Protein AF-A0A9D0IEC9-F1 (afdb_monomer_lite)

Radius of gyration: 26.83 Å; chains: 1; bounding box: 66×64×88 Å

Structure (mmCIF, N/CA/C/O backbone):
data_AF-A0A9D0IEC9-F1
#
_entry.id   AF-A0A9D0IEC9-F1
#
loop_
_atom_site.group_PDB
_atom_site.id
_atom_site.type_symbol
_atom_site.label_atom_id
_atom_site.label_alt_id
_atom_site.label_comp_id
_atom_site.label_asym_id
_atom_site.label_entity_id
_atom_site.label_seq_id
_atom_site.pdbx_PDB_ins_code
_atom_site.Cartn_x
_atom_site.Cartn_y
_atom_site.Cartn_z
_atom_site.occupancy
_atom_site.B_iso_or_equiv
_atom_site.auth_seq_id
_atom_site.auth_comp_id
_atom_site.auth_asym_id
_atom_site.auth_atom_id
_atom_site.pdbx_PDB_model_num
ATOM 1 N N . MET A 1 1 ? -30.769 21.025 61.066 1.00 41.44 1 MET A N 1
ATOM 2 C CA . MET A 1 1 ? -29.325 21.278 61.261 1.00 41.44 1 MET A CA 1
ATOM 3 C C . MET A 1 1 ? -28.598 20.906 59.980 1.00 41.44 1 MET A C 1
ATOM 5 O O . MET A 1 1 ? -28.864 19.846 59.434 1.00 41.44 1 MET A O 1
ATOM 9 N N . LYS A 1 2 ? -27.799 21.848 59.472 1.00 45.62 2 LYS A N 1
ATOM 10 C CA . LYS A 1 2 ? -26.966 21.782 58.260 1.00 45.62 2 LYS A CA 1
ATOM 11 C C . LYS A 1 2 ? -25.784 20.829 58.474 1.00 45.62 2 LYS A C 1
ATOM 13 O O . LYS A 1 2 ? -25.340 20.741 59.609 1.00 45.62 2 LYS A O 1
ATOM 18 N N . ILE A 1 3 ? -25.234 20.256 57.401 1.00 54.22 3 ILE A N 1
ATOM 19 C CA . ILE A 1 3 ? -23.799 20.322 57.044 1.00 54.22 3 ILE A CA 1
ATOM 20 C C . ILE A 1 3 ? -23.685 19.918 55.562 1.00 54.22 3 ILE A C 1
ATOM 22 O O . ILE A 1 3 ? -23.903 18.770 55.188 1.00 54.22 3 ILE A O 1
ATOM 26 N N . LEU A 1 4 ? -23.417 20.918 54.721 1.00 52.94 4 LEU A N 1
ATOM 27 C CA . LEU A 1 4 ? -23.042 20.788 53.314 1.00 52.94 4 LEU A CA 1
ATOM 28 C C . LEU A 1 4 ? -21.531 20.537 53.260 1.00 52.94 4 LEU A C 1
ATOM 30 O O . LEU A 1 4 ? -20.763 21.322 53.813 1.00 52.94 4 LEU A O 1
ATOM 34 N N . TRP A 1 5 ? -21.122 19.458 52.598 1.00 62.69 5 TRP A N 1
ATOM 35 C CA . TRP A 1 5 ? -19.725 19.182 52.274 1.00 62.69 5 TRP A CA 1
ATOM 36 C C . TRP A 1 5 ? -19.335 19.965 51.017 1.00 62.69 5 TRP A C 1
ATOM 38 O O . TRP A 1 5 ? -19.880 19.732 49.941 1.00 62.69 5 TRP A O 1
ATOM 48 N N . VAL A 1 6 ? -18.403 20.907 51.163 1.00 59.53 6 VAL A N 1
ATOM 49 C CA . VAL A 1 6 ? -17.773 21.629 50.051 1.00 59.53 6 VAL A CA 1
ATOM 50 C C . VAL A 1 6 ? -16.399 21.009 49.832 1.00 59.53 6 VAL A C 1
ATOM 52 O O . VAL A 1 6 ? -15.487 21.205 50.633 1.00 59.53 6 VAL A O 1
ATOM 55 N N . SER A 1 7 ? -16.258 20.234 48.760 1.00 64.75 7 SER A N 1
ATOM 56 C CA . SER A 1 7 ? -14.973 19.689 48.325 1.00 64.75 7 SER A CA 1
ATOM 57 C C . SER A 1 7 ? -14.208 20.755 47.545 1.00 64.75 7 SER A C 1
ATOM 59 O O . SER A 1 7 ? -14.576 21.124 46.432 1.00 64.75 7 SER A O 1
ATOM 61 N N . VAL A 1 8 ? -13.140 21.260 48.158 1.00 63.59 8 VAL A N 1
ATOM 62 C CA . VAL A 1 8 ? -12.155 22.150 47.541 1.00 63.59 8 VAL A CA 1
ATOM 63 C C . VAL A 1 8 ? -11.250 21.305 46.644 1.00 63.59 8 VAL A C 1
ATOM 65 O O . VAL A 1 8 ? -10.454 20.509 47.136 1.00 63.59 8 VAL A O 1
ATOM 68 N N . LEU A 1 9 ? -11.388 21.460 45.327 1.00 67.38 9 LEU A N 1
ATOM 69 C CA . LEU A 1 9 ? -10.502 20.847 44.340 1.00 67.38 9 LEU A CA 1
ATOM 70 C C . LEU A 1 9 ? -9.378 21.844 44.017 1.00 67.38 9 LEU A C 1
ATOM 72 O O . LEU A 1 9 ? -9.592 22.849 43.341 1.00 67.38 9 LEU A O 1
ATOM 76 N N . ALA A 1 10 ? -8.192 21.592 44.569 1.00 62.59 10 ALA A N 1
ATOM 77 C CA . ALA A 1 10 ? -6.997 22.400 44.357 1.00 62.59 10 ALA A CA 1
ATOM 78 C C . ALA A 1 10 ? -6.411 22.127 42.962 1.00 62.59 10 ALA A C 1
ATOM 80 O O . ALA A 1 10 ? -5.942 21.028 42.672 1.00 62.59 10 ALA A O 1
ATOM 81 N N . VAL A 1 11 ? -6.444 23.140 42.097 1.00 60.12 11 VAL A N 1
ATOM 82 C CA . VAL A 1 11 ? -5.837 23.119 40.762 1.00 60.12 11 VAL A CA 1
ATOM 83 C C . VAL A 1 11 ? -4.348 23.439 40.902 1.00 60.12 11 VAL A C 1
ATOM 85 O O . VAL A 1 11 ? -3.972 24.577 41.173 1.00 60.12 11 VAL A O 1
ATOM 88 N N . LEU A 1 12 ? -3.497 22.427 40.735 1.00 60.22 12 LEU A N 1
ATOM 89 C CA . LEU A 1 12 ? -2.041 22.559 40.745 1.00 60.22 12 LEU A CA 1
ATOM 90 C C . LEU A 1 12 ? -1.554 22.763 39.298 1.00 60.22 12 LEU A C 1
ATOM 92 O O . LEU A 1 12 ? -1.470 21.816 38.519 1.00 60.22 12 LEU A O 1
ATOM 96 N N . GLN 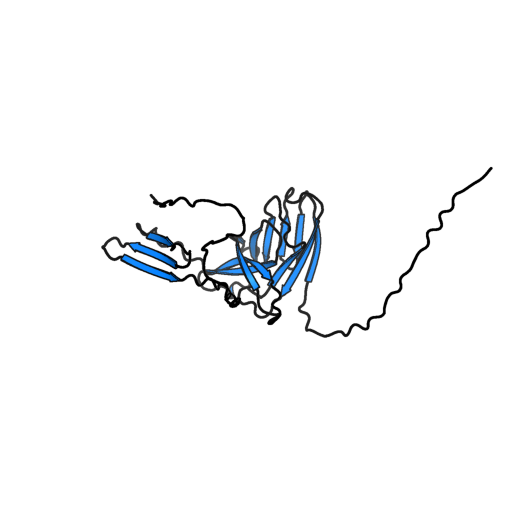A 1 13 ? -1.291 24.013 38.913 1.00 58.75 13 GLN A N 1
ATOM 97 C CA . GLN A 1 13 ? -0.759 24.366 37.593 1.00 58.75 13 GLN A CA 1
ATOM 98 C C . GLN A 1 13 ? 0.772 24.292 37.621 1.00 58.75 13 GLN A C 1
ATOM 100 O O . GLN A 1 13 ? 1.439 25.198 38.116 1.00 58.75 13 GLN A O 1
ATOM 105 N N . PHE A 1 14 ? 1.334 23.210 37.083 1.00 56.81 14 PHE A N 1
ATOM 106 C CA . PHE A 1 14 ? 2.753 23.142 36.744 1.00 56.81 14 PHE A CA 1
ATOM 107 C C . PHE A 1 14 ? 2.995 23.910 35.438 1.00 56.81 14 PHE A C 1
ATOM 109 O O . PHE A 1 14 ? 2.888 23.362 34.345 1.00 56.81 14 PHE A O 1
ATOM 116 N N . ALA A 1 15 ? 3.329 25.195 35.561 1.00 61.12 15 ALA A N 1
ATOM 117 C CA . ALA A 1 15 ? 3.952 25.963 34.490 1.00 61.12 15 ALA A CA 1
ATOM 118 C C . ALA A 1 15 ? 5.431 25.550 34.400 1.00 61.12 15 ALA A C 1
ATOM 120 O O . ALA A 1 15 ? 6.270 26.026 35.164 1.00 61.12 15 ALA A O 1
ATOM 121 N N . CYS A 1 16 ? 5.742 24.611 33.507 1.00 63.84 16 CYS A N 1
ATOM 122 C CA . CYS A 1 16 ? 7.104 24.156 33.257 1.00 63.84 16 CYS A CA 1
ATOM 123 C C . CYS A 1 16 ? 7.635 24.752 31.944 1.00 63.84 16 CYS A C 1
ATOM 125 O O . CYS A 1 16 ? 7.077 24.504 30.882 1.00 63.84 16 CYS A O 1
ATOM 127 N N . GLY A 1 17 ? 8.728 25.515 32.060 1.00 44.72 17 GLY A N 1
ATOM 128 C CA . GLY A 1 17 ? 9.867 25.480 31.137 1.00 44.72 17 GLY A CA 1
ATOM 129 C C . GLY A 1 17 ? 9.680 26.045 29.729 1.00 44.72 17 GLY A C 1
ATOM 130 O O . GLY A 1 17 ? 9.344 25.323 28.798 1.00 44.72 17 GLY A O 1
ATOM 131 N N . GLY A 1 18 ? 10.057 27.314 29.546 1.00 51.94 18 GLY A N 1
ATOM 132 C CA . GLY A 1 18 ? 10.392 27.861 28.233 1.00 51.94 18 GLY A CA 1
ATOM 133 C C . GLY A 1 18 ? 11.694 27.253 27.707 1.00 51.94 18 GLY A C 1
ATOM 134 O O . GLY A 1 18 ? 12.775 27.577 28.194 1.00 51.94 18 GLY A O 1
ATOM 135 N N . GLY A 1 19 ? 11.581 26.371 26.716 1.00 44.06 19 GLY A N 1
ATOM 136 C CA . GLY A 1 19 ? 12.696 25.905 25.898 1.00 44.06 19 GLY A CA 1
ATOM 137 C C . GLY A 1 19 ? 12.692 26.634 24.558 1.00 44.06 19 GLY A C 1
ATOM 138 O O . GLY A 1 19 ? 11.787 26.430 23.751 1.00 44.06 19 GLY A O 1
ATOM 139 N N . SER A 1 20 ? 13.696 27.480 24.321 1.00 56.34 20 SER A N 1
ATOM 140 C CA . SER A 1 20 ? 14.000 28.031 22.997 1.00 56.34 20 SER A CA 1
ATOM 141 C C . SER A 1 20 ? 14.364 26.888 22.051 1.00 56.34 20 SER A C 1
ATOM 143 O O . SER A 1 20 ? 15.498 26.414 22.044 1.00 56.34 20 SER A O 1
ATOM 145 N N . GLY A 1 21 ? 13.387 26.429 21.270 1.00 45.31 21 GLY A N 1
ATOM 146 C CA . GLY A 1 21 ? 13.599 25.493 20.176 1.00 45.31 21 GLY A CA 1
ATOM 147 C C . GLY A 1 21 ? 14.316 26.191 19.027 1.00 45.31 21 GLY A C 1
ATOM 148 O O . GLY A 1 21 ? 13.734 27.021 18.331 1.00 45.31 21 GLY A O 1
ATOM 149 N N . SER A 1 22 ? 15.593 25.868 18.835 1.00 51.19 22 SER A N 1
ATOM 150 C CA . SER A 1 22 ? 16.306 26.161 17.596 1.00 51.19 22 SER A CA 1
ATOM 151 C C . SER A 1 22 ? 15.623 25.416 16.450 1.00 51.19 22 SER A C 1
ATOM 153 O O . SER A 1 22 ? 15.659 24.188 16.394 1.00 51.19 22 SER A O 1
ATOM 155 N N . ASN A 1 23 ? 15.010 26.159 15.529 1.00 42.09 23 ASN A N 1
ATOM 156 C CA . ASN A 1 23 ? 14.552 25.627 14.251 1.00 42.09 23 ASN A CA 1
ATOM 157 C C . ASN A 1 23 ? 15.778 25.303 13.393 1.00 42.09 23 ASN A C 1
ATOM 159 O O . ASN A 1 23 ? 16.234 26.116 12.589 1.00 42.09 23 ASN A O 1
ATOM 163 N N . SER A 1 24 ? 16.326 24.107 13.586 1.00 47.31 24 SER A N 1
ATOM 164 C CA . SER A 1 24 ? 17.211 23.467 12.624 1.00 47.31 24 SER A CA 1
ATOM 165 C C . SER A 1 24 ? 16.389 23.235 11.361 1.00 47.31 24 SER A C 1
ATOM 167 O O . SER A 1 24 ? 15.609 22.288 11.288 1.00 47.31 24 SER A O 1
ATOM 169 N N . GLY A 1 25 ? 16.512 24.143 10.394 1.00 38.19 25 GLY A N 1
ATOM 170 C CA . GLY A 1 25 ? 15.936 24.016 9.060 1.00 38.19 25 GLY A CA 1
ATOM 171 C C . GLY A 1 25 ? 16.576 22.857 8.303 1.00 38.19 25 GLY A C 1
ATOM 172 O O . GLY A 1 25 ? 17.355 23.070 7.382 1.00 38.19 25 GLY A O 1
ATOM 173 N N . GLY A 1 26 ? 16.257 21.626 8.699 1.00 42.84 26 GLY A N 1
ATOM 174 C CA . GLY A 1 26 ? 16.270 20.508 7.774 1.00 42.84 26 GLY A CA 1
ATOM 175 C C . GLY A 1 26 ? 15.191 20.800 6.743 1.00 42.84 26 GLY A C 1
ATOM 176 O O . GLY A 1 26 ? 14.077 21.166 7.114 1.00 42.84 26 GLY A O 1
ATOM 177 N N . GLN A 1 27 ? 15.536 20.735 5.462 1.00 43.16 27 GLN A N 1
ATOM 178 C CA . GLN A 1 27 ? 14.592 20.887 4.361 1.00 43.16 27 GLN A CA 1
ATOM 179 C C . GLN A 1 27 ? 13.518 19.801 4.503 1.00 43.16 27 GLN A C 1
ATOM 181 O O . GLN A 1 27 ? 13.699 18.666 4.074 1.00 43.16 27 GLN A O 1
ATOM 186 N N . GLY A 1 28 ? 12.444 20.135 5.221 1.00 44.25 28 GLY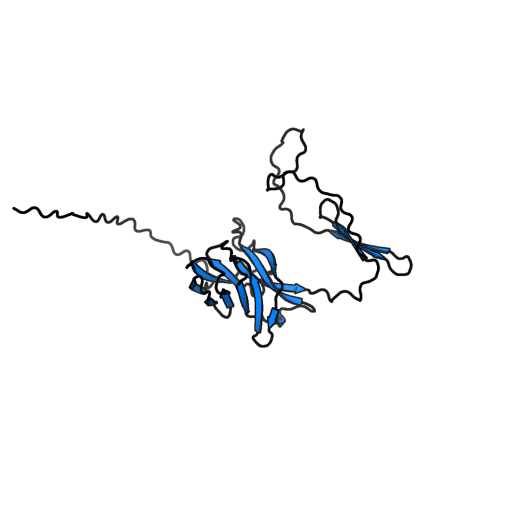 A N 1
ATOM 187 C CA . GLY A 1 28 ? 11.367 19.221 5.551 1.00 44.25 28 GLY A CA 1
ATOM 188 C C . GLY A 1 28 ? 10.656 18.848 4.268 1.00 44.25 28 GLY A C 1
ATOM 189 O O . GLY A 1 28 ? 10.026 19.696 3.637 1.00 44.25 28 GLY A O 1
ATOM 190 N N . GLN A 1 29 ? 10.789 17.589 3.870 1.00 58.44 29 GLN A N 1
ATOM 191 C CA . GLN A 1 29 ? 9.962 17.021 2.819 1.00 58.44 29 GLN A CA 1
ATOM 192 C C . GLN A 1 29 ? 8.495 17.277 3.165 1.00 58.44 29 GLN A C 1
ATOM 194 O O . GLN A 1 29 ? 8.097 17.166 4.326 1.00 58.44 29 GLN A O 1
ATOM 199 N N . ALA A 1 30 ? 7.699 17.670 2.173 1.00 61.06 30 ALA A N 1
ATOM 200 C CA . ALA A 1 30 ? 6.278 17.896 2.377 1.00 61.06 30 ALA A CA 1
ATOM 201 C C . ALA A 1 30 ? 5.624 16.573 2.808 1.00 61.06 30 ALA A C 1
ATOM 203 O O . ALA A 1 30 ? 5.530 15.636 2.018 1.00 61.06 30 ALA A O 1
ATOM 204 N N . VAL A 1 31 ? 5.214 16.491 4.076 1.00 77.12 31 VAL A N 1
ATOM 205 C CA . VAL A 1 31 ? 4.471 15.352 4.623 1.00 77.12 31 VAL A CA 1
ATOM 206 C C . VAL A 1 31 ? 2.999 15.736 4.663 1.00 77.12 31 VAL A C 1
ATOM 208 O O . VAL A 1 31 ? 2.602 16.601 5.445 1.00 77.12 31 VAL A O 1
ATOM 211 N N . THR A 1 32 ? 2.182 15.087 3.837 1.00 92.69 32 THR A N 1
ATOM 212 C CA . THR A 1 32 ? 0.718 15.191 3.919 1.00 92.69 32 THR A CA 1
ATOM 213 C C . THR A 1 32 ? 0.199 14.041 4.775 1.00 92.69 32 THR A C 1
ATOM 215 O O . THR A 1 32 ? 0.658 12.907 4.636 1.00 92.69 32 THR A O 1
ATOM 218 N N . ALA A 1 33 ? -0.758 14.302 5.665 1.00 95.88 33 ALA A N 1
ATOM 219 C CA . ALA A 1 33 ? -1.351 13.277 6.515 1.00 95.88 33 ALA A CA 1
ATOM 220 C C . ALA A 1 33 ? -2.861 13.469 6.653 1.00 95.88 33 ALA A C 1
ATOM 222 O O . ALA A 1 33 ? -3.356 14.595 6.625 1.00 95.88 33 ALA A O 1
ATOM 223 N N . THR A 1 34 ? -3.584 12.371 6.853 1.00 97.44 34 THR A N 1
ATOM 224 C CA . THR A 1 34 ? -5.011 12.383 7.189 1.00 97.44 34 THR A CA 1
ATOM 225 C C . THR A 1 34 ? -5.310 11.309 8.225 1.00 97.44 34 THR A C 1
ATOM 227 O O . THR A 1 34 ? -4.693 10.241 8.220 1.00 97.44 34 THR A O 1
ATOM 230 N N . THR A 1 35 ? -6.252 11.596 9.121 1.00 97.94 35 THR A N 1
ATOM 231 C CA . THR A 1 35 ? -6.652 10.706 10.213 1.00 97.94 35 THR A CA 1
ATOM 232 C C . THR A 1 35 ? -8.160 10.517 10.188 1.00 97.94 35 THR A C 1
ATOM 234 O O . THR A 1 35 ? -8.911 11.481 10.039 1.00 97.94 35 THR A O 1
ATOM 237 N N . LYS A 1 36 ? -8.613 9.277 10.372 1.00 98.19 36 LYS A N 1
ATOM 238 C CA . LYS A 1 36 ? -10.029 8.920 10.452 1.00 98.19 36 LYS A CA 1
ATOM 239 C C . LYS A 1 36 ? -10.246 7.829 11.491 1.00 98.19 36 LYS A C 1
ATOM 241 O O . LYS A 1 36 ? -9.482 6.872 11.555 1.00 98.19 36 LYS A O 1
ATOM 246 N N . VAL A 1 37 ? -11.315 7.954 12.272 1.00 98.38 37 VAL A N 1
ATOM 247 C CA . VAL A 1 37 ? -11.788 6.861 13.130 1.00 98.38 37 VAL A CA 1
ATOM 248 C C . VAL A 1 37 ? -12.647 5.923 12.287 1.00 98.38 37 VAL A C 1
ATOM 250 O O . VAL A 1 37 ? -13.596 6.372 11.642 1.00 98.38 37 VAL A O 1
ATOM 253 N N . VAL A 1 38 ? -12.295 4.640 12.273 1.00 98.19 38 VAL A N 1
ATOM 254 C CA . VAL A 1 38 ? -13.025 3.569 11.581 1.00 98.19 38 VAL A CA 1
ATOM 255 C C . VAL A 1 38 ? -13.413 2.519 12.612 1.00 98.19 38 VAL A C 1
ATOM 257 O O . VAL A 1 38 ? -12.605 2.188 13.475 1.00 98.19 38 VAL A O 1
ATOM 260 N N . ASP A 1 39 ? -14.645 2.027 12.553 1.00 98.12 39 ASP A N 1
ATOM 261 C CA . ASP A 1 39 ? -15.170 1.013 13.467 1.00 98.12 39 ASP A CA 1
ATOM 262 C C . ASP A 1 39 ? -15.507 -0.294 12.729 1.00 98.12 39 ASP A C 1
ATOM 264 O O . ASP A 1 39 ? -15.126 -0.497 11.574 1.00 98.12 39 ASP A O 1
ATOM 268 N N . GLN A 1 40 ? -16.223 -1.196 13.401 1.00 98.12 40 GLN A N 1
ATOM 269 C CA . GLN A 1 40 ? -16.633 -2.491 12.852 1.00 98.12 40 GLN A CA 1
ATOM 270 C C . GLN A 1 40 ? -17.514 -2.400 11.594 1.00 98.12 40 GLN A C 1
ATOM 272 O O . GLN A 1 40 ? -17.644 -3.390 10.879 1.00 98.12 40 GLN A O 1
ATOM 277 N N . ASN A 1 41 ? -18.122 -1.248 11.290 1.00 98.25 41 ASN A N 1
ATOM 278 C CA . ASN A 1 41 ? -18.893 -1.060 10.057 1.00 98.25 41 ASN A CA 1
ATOM 279 C C . ASN A 1 41 ? -17.987 -0.844 8.833 1.00 98.25 41 ASN A C 1
ATOM 281 O O . ASN A 1 41 ? -18.481 -0.790 7.706 1.00 98.25 41 ASN A O 1
ATOM 285 N N . GLY A 1 42 ? -16.672 -0.736 9.043 1.00 98.25 42 GLY A N 1
ATOM 286 C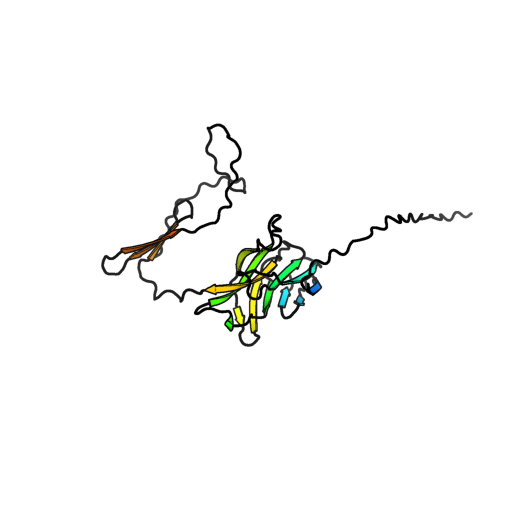 CA . GLY A 1 42 ? -15.699 -0.467 7.998 1.00 98.25 42 GLY A CA 1
ATOM 287 C C . GLY A 1 42 ? -15.711 0.994 7.551 1.00 98.25 42 GLY A C 1
ATOM 288 O O . GLY A 1 42 ? -16.220 1.894 8.225 1.00 98.25 42 GLY A O 1
ATOM 289 N N . GLY A 1 43 ? -15.109 1.252 6.397 1.00 98.12 43 GLY A N 1
ATOM 290 C CA . GLY A 1 43 ? -15.078 2.571 5.784 1.00 98.12 43 GLY A CA 1
ATOM 291 C C . GLY A 1 43 ? -13.881 2.777 4.868 1.00 98.12 43 GLY A C 1
AT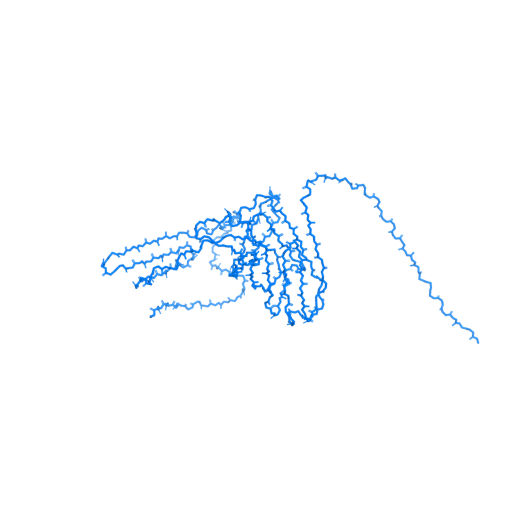OM 292 O O . GLY A 1 43 ? -12.988 1.941 4.768 1.00 98.12 43 GLY A O 1
ATOM 293 N N . THR A 1 44 ? -13.857 3.936 4.214 1.00 98.25 44 THR A N 1
ATOM 294 C CA . THR A 1 44 ? -12.770 4.322 3.305 1.00 98.25 44 THR A CA 1
ATOM 295 C C . THR A 1 44 ? -11.962 5.482 3.878 1.00 98.25 44 THR A C 1
ATOM 297 O O . THR A 1 44 ? -12.536 6.451 4.390 1.00 98.25 44 THR A O 1
ATOM 300 N N . LEU A 1 45 ? -10.639 5.390 3.788 1.00 97.81 45 LEU A N 1
ATOM 301 C CA . LEU A 1 45 ? -9.682 6.463 4.057 1.00 97.81 45 LEU A CA 1
ATOM 302 C C . LEU A 1 45 ? -8.986 6.830 2.745 1.00 97.81 45 LEU A C 1
ATOM 304 O O . LEU A 1 45 ? -8.571 5.932 2.020 1.00 97.81 45 LEU A O 1
ATOM 308 N N . SER A 1 46 ? -8.844 8.119 2.438 1.00 97.81 46 SER A N 1
ATOM 309 C CA . SER A 1 46 ? -8.220 8.563 1.185 1.00 97.81 46 SER A CA 1
ATOM 310 C C . SER A 1 46 ? -7.225 9.694 1.415 1.00 97.81 46 SER A C 1
ATOM 312 O O . SER A 1 46 ? -7.494 10.592 2.213 1.00 97.81 46 SER A O 1
ATOM 314 N N . LEU A 1 47 ? -6.095 9.660 0.704 1.00 97.31 47 LEU A N 1
ATOM 315 C CA . LEU A 1 47 ? -5.041 10.676 0.746 1.00 97.31 47 LEU A CA 1
ATOM 316 C C . LEU A 1 47 ? -4.333 10.756 -0.611 1.00 97.31 47 LEU A C 1
ATOM 318 O O . LEU A 1 47 ? -3.748 9.770 -1.046 1.00 97.31 47 LEU A O 1
ATOM 322 N N . ASP A 1 48 ? -4.334 11.927 -1.253 1.00 94.94 48 ASP A N 1
ATOM 323 C CA . ASP A 1 48 ? -3.613 12.177 -2.514 1.00 94.94 48 ASP A CA 1
ATOM 324 C C . ASP A 1 48 ? -3.832 11.083 -3.580 1.00 94.94 48 ASP A C 1
ATOM 326 O O . ASP A 1 48 ? -2.881 10.552 -4.150 1.00 94.94 48 ASP A O 1
ATOM 330 N N . GLY A 1 49 ? -5.091 10.693 -3.800 1.00 95.25 49 GLY A N 1
ATOM 331 C CA . GLY A 1 49 ? -5.473 9.652 -4.761 1.00 95.25 49 GLY A CA 1
ATOM 332 C C . GLY A 1 49 ? -5.340 8.213 -4.251 1.00 95.25 49 GLY A C 1
ATOM 333 O O . GLY A 1 49 ? -6.007 7.336 -4.787 1.00 95.25 49 GLY A O 1
ATOM 334 N N . MET A 1 50 ? -4.571 7.954 -3.187 1.00 97.25 50 MET A N 1
ATOM 335 C CA . MET A 1 50 ? -4.578 6.651 -2.514 1.00 97.25 50 MET A CA 1
ATOM 336 C C . MET A 1 50 ? -5.893 6.464 -1.753 1.00 97.25 50 MET A C 1
ATOM 338 O O . MET A 1 50 ? -6.395 7.405 -1.130 1.00 97.25 50 MET A O 1
ATOM 342 N N . ALA A 1 51 ? -6.438 5.250 -1.788 1.00 98.25 51 ALA A N 1
ATOM 343 C CA . ALA A 1 51 ? -7.602 4.841 -1.019 1.00 98.25 51 ALA A CA 1
ATOM 344 C C . ALA A 1 51 ? -7.349 3.512 -0.294 1.00 98.25 51 ALA A C 1
ATOM 346 O O . ALA A 1 51 ? -6.886 2.540 -0.883 1.00 98.25 51 ALA A O 1
ATOM 347 N N . LEU A 1 52 ? -7.713 3.465 0.984 1.00 98.50 52 LEU A N 1
ATOM 348 C CA . LEU A 1 52 ? -7.776 2.258 1.796 1.00 98.50 52 LEU A CA 1
ATOM 349 C C . LEU A 1 52 ? -9.245 1.973 2.114 1.00 98.50 52 LEU A C 1
ATOM 351 O O . LEU A 1 52 ? -9.893 2.769 2.798 1.00 98.50 52 LEU A O 1
ATOM 355 N N . THR A 1 53 ? -9.761 0.845 1.634 1.00 98.62 53 THR A N 1
ATOM 356 C CA . THR A 1 53 ? -11.136 0.397 1.878 1.00 98.62 53 THR A CA 1
ATOM 357 C C . THR A 1 53 ? -11.131 -0.753 2.873 1.00 98.62 53 THR A C 1
ATOM 359 O O . THR A 1 53 ? -10.628 -1.838 2.594 1.00 98.62 53 THR A O 1
ATOM 362 N N . ILE A 1 54 ? -11.703 -0.496 4.045 1.00 98.62 54 ILE A N 1
ATOM 363 C CA . ILE A 1 54 ? -11.817 -1.441 5.152 1.00 98.62 54 ILE A CA 1
ATOM 364 C C . ILE A 1 54 ? -13.249 -1.993 5.122 1.00 98.62 54 ILE A C 1
ATOM 366 O O . ILE A 1 54 ? -14.185 -1.207 5.303 1.00 98.62 54 ILE A O 1
ATOM 370 N N . PRO A 1 55 ? -13.465 -3.296 4.868 1.00 98.62 55 PRO A N 1
ATOM 371 C CA . PRO A 1 55 ? -14.804 -3.864 4.869 1.00 98.62 55 PRO A CA 1
ATOM 372 C C . PRO A 1 55 ? -15.372 -3.939 6.292 1.00 98.62 55 PRO A C 1
ATOM 374 O O . PRO A 1 55 ? -14.641 -3.913 7.287 1.00 98.62 55 PRO A O 1
ATOM 377 N N . ALA A 1 56 ? -16.696 -4.049 6.394 1.00 98.56 56 ALA A N 1
ATOM 378 C CA . ALA A 1 56 ? -17.351 -4.308 7.670 1.00 98.56 56 ALA A CA 1
ATOM 379 C C . ALA A 1 56 ? -16.849 -5.634 8.270 1.00 98.56 56 ALA A C 1
ATOM 381 O O . ALA A 1 56 ? -16.672 -6.619 7.557 1.00 98.56 56 ALA A O 1
ATOM 382 N N . GLY A 1 57 ? -16.617 -5.651 9.581 1.00 98.19 57 GLY A N 1
ATOM 383 C CA . GLY A 1 57 ? -16.087 -6.802 10.311 1.00 98.19 57 GLY A CA 1
ATOM 384 C C . GLY A 1 57 ? -14.566 -6.966 10.259 1.00 98.19 57 GLY A C 1
ATOM 385 O O . GLY A 1 57 ? -14.053 -7.852 10.929 1.00 98.19 57 GLY A O 1
ATOM 386 N N . ALA A 1 58 ? -13.827 -6.121 9.528 1.00 98.38 58 ALA A N 1
ATOM 387 C CA . ALA A 1 58 ? -12.359 -6.176 9.521 1.00 98.38 58 ALA A CA 1
ATOM 388 C C . ALA A 1 58 ? -11.715 -5.684 10.832 1.00 98.38 58 ALA A C 1
ATOM 390 O O . ALA A 1 58 ? -10.539 -5.955 11.076 1.00 98.38 58 ALA A O 1
ATOM 391 N N . LEU A 1 59 ? -12.466 -4.931 11.644 1.00 98.31 59 LEU A N 1
ATOM 392 C CA . LEU A 1 59 ? -12.046 -4.369 12.926 1.00 98.31 59 LEU A CA 1
ATOM 393 C C . LEU A 1 59 ? -13.046 -4.741 14.025 1.00 98.31 59 LEU A C 1
ATOM 395 O O . LEU A 1 59 ? -14.255 -4.664 13.819 1.00 98.31 59 LEU A O 1
ATOM 399 N N . GLN A 1 60 ? -12.537 -5.036 15.221 1.00 97.06 60 GLN A N 1
ATOM 400 C CA . GLN A 1 60 ? -13.350 -5.370 16.402 1.00 97.06 60 GLN A CA 1
ATOM 401 C C . GLN A 1 60 ? -13.938 -4.145 17.126 1.00 97.06 60 GLN A C 1
ATOM 403 O O . GLN A 1 60 ? -14.754 -4.282 18.035 1.00 97.06 60 GLN A O 1
ATOM 408 N N . GLY A 1 61 ? -13.508 -2.932 16.775 1.00 97.00 61 GLY A N 1
ATOM 409 C CA . GLY A 1 61 ? -13.925 -1.711 17.458 1.00 97.00 61 GLY A CA 1
ATOM 410 C C . GLY A 1 61 ? -13.395 -0.444 16.791 1.00 97.00 61 GLY A C 1
ATOM 411 O O . GLY A 1 61 ? -12.680 -0.530 15.792 1.00 97.00 61 GLY A O 1
ATOM 412 N N . PRO A 1 62 ? -13.751 0.738 17.320 1.00 98.25 62 PRO A N 1
ATOM 413 C CA . PRO A 1 62 ? -13.300 2.010 16.773 1.00 98.25 62 PRO A CA 1
ATOM 414 C C . PRO A 1 62 ? -11.786 2.182 16.946 1.00 98.25 62 PRO A C 1
ATOM 416 O O . PRO A 1 62 ? -11.274 2.179 18.065 1.00 98.25 62 PRO A O 1
ATOM 419 N N . ILE A 1 63 ? -11.076 2.386 15.837 1.00 98.31 63 ILE A N 1
ATOM 420 C CA . ILE A 1 63 ? -9.636 2.655 15.793 1.00 98.31 63 ILE A CA 1
ATOM 421 C C . ILE A 1 63 ? -9.392 3.954 15.028 1.00 98.31 63 ILE A C 1
ATOM 423 O O . ILE A 1 63 ? -9.934 4.170 13.945 1.00 98.31 63 ILE A O 1
ATOM 427 N N . SER A 1 64 ? -8.557 4.830 15.592 1.00 98.44 64 SER A N 1
ATOM 428 C CA . SER A 1 64 ? -8.067 6.020 14.895 1.00 98.44 64 SER A CA 1
ATOM 429 C C . SER A 1 64 ? -6.920 5.633 13.969 1.00 98.44 64 SER A C 1
ATOM 431 O O . SER A 1 64 ? -5.823 5.328 14.429 1.00 98.44 64 SER A O 1
ATOM 433 N N . ILE A 1 65 ? -7.179 5.671 12.669 1.00 98.44 65 ILE A N 1
ATOM 434 C CA . ILE A 1 65 ? -6.243 5.295 11.615 1.00 98.44 65 ILE A CA 1
ATOM 435 C C . ILE A 1 65 ? -5.679 6.569 11.006 1.00 98.44 65 ILE A C 1
ATOM 437 O O . ILE A 1 65 ? -6.437 7.448 10.595 1.00 98.44 65 ILE A O 1
ATOM 441 N N . THR A 1 66 ? -4.357 6.675 10.931 1.00 98.12 66 THR A N 1
ATOM 442 C CA . THR A 1 66 ? -3.689 7.779 10.235 1.00 98.12 66 THR A CA 1
ATOM 443 C C . THR A 1 66 ? -2.897 7.230 9.071 1.00 98.12 66 THR A C 1
ATOM 445 O O . THR A 1 66 ? -2.199 6.234 9.224 1.00 98.12 66 THR A O 1
ATOM 448 N N . VAL A 1 67 ? -2.959 7.908 7.931 1.00 97.81 67 VAL A N 1
ATOM 449 C CA . VAL A 1 67 ? -2.032 7.673 6.829 1.00 97.81 67 VAL A CA 1
ATOM 450 C C . VAL A 1 67 ? -1.213 8.924 6.568 1.00 97.81 67 VAL A C 1
ATOM 452 O O . VAL A 1 67 ? -1.738 10.040 6.579 1.00 97.81 67 VAL A O 1
ATOM 455 N N . ARG A 1 68 ? 0.088 8.730 6.370 1.00 95.69 68 ARG A N 1
ATOM 456 C CA . ARG A 1 68 ? 1.056 9.773 6.048 1.00 95.69 68 ARG A CA 1
ATOM 457 C C . ARG A 1 68 ? 1.705 9.443 4.720 1.00 95.69 68 ARG A C 1
ATOM 459 O O . ARG A 1 68 ? 2.173 8.327 4.528 1.00 95.69 68 ARG A O 1
ATOM 466 N N . LYS A 1 69 ? 1.756 10.418 3.824 1.00 94.06 69 LYS A N 1
ATOM 467 C CA . LYS A 1 69 ? 2.527 10.337 2.591 1.00 94.06 69 LYS A CA 1
ATOM 468 C C . LYS A 1 69 ? 3.901 10.940 2.837 1.00 94.06 69 LYS A C 1
ATOM 470 O O . LYS A 1 69 ? 4.009 12.083 3.279 1.00 94.06 69 LYS A O 1
ATOM 475 N N . GLN A 1 70 ? 4.932 10.168 2.541 1.00 90.69 70 GLN A N 1
ATOM 476 C CA . GLN A 1 70 ? 6.328 10.570 2.604 1.00 90.69 70 GLN A CA 1
ATOM 477 C C . GLN A 1 70 ? 6.929 10.448 1.204 1.00 90.69 70 GLN A C 1
ATOM 479 O O . GLN A 1 70 ? 6.603 9.528 0.460 1.00 90.69 70 GLN A O 1
ATOM 484 N N . THR A 1 71 ? 7.791 11.391 0.834 1.00 88.56 71 THR A N 1
ATOM 485 C CA . THR A 1 71 ? 8.552 11.314 -0.420 1.00 88.56 71 THR A CA 1
ATOM 486 C C . THR A 1 71 ? 9.983 10.997 -0.059 1.00 88.56 71 THR A C 1
ATOM 488 O O . THR A 1 71 ? 10.647 11.858 0.480 1.00 88.56 71 THR A O 1
ATOM 491 N N . ILE A 1 72 ? 10.488 9.805 -0.318 1.00 82.94 72 ILE A N 1
ATOM 492 C CA . ILE A 1 72 ? 11.842 9.416 0.064 1.00 82.94 72 ILE A CA 1
ATOM 493 C C . ILE A 1 72 ? 12.770 9.674 -1.118 1.00 82.94 72 ILE A C 1
ATOM 495 O O . ILE A 1 72 ? 12.637 9.079 -2.187 1.00 82.94 72 ILE A O 1
ATOM 499 N N . ALA A 1 73 ? 13.716 10.594 -0.928 1.00 78.00 73 ALA A N 1
ATOM 500 C CA . ALA A 1 73 ? 14.720 10.875 -1.941 1.00 78.00 73 ALA A CA 1
ATOM 501 C C . ALA A 1 73 ? 15.642 9.658 -2.105 1.00 78.00 73 ALA A C 1
ATOM 503 O O . ALA A 1 73 ? 16.037 9.044 -1.118 1.00 78.00 73 ALA A O 1
ATOM 504 N N . ASN A 1 74 ? 16.028 9.347 -3.345 1.00 74.75 74 ASN A N 1
ATOM 505 C CA . ASN A 1 74 ? 16.965 8.262 -3.665 1.00 74.75 74 ASN A CA 1
ATOM 506 C C . ASN A 1 74 ? 16.510 6.863 -3.201 1.00 74.75 74 ASN A C 1
ATOM 508 O O . ASN A 1 74 ? 17.342 6.061 -2.776 1.00 74.75 74 ASN A O 1
ATOM 512 N N . ALA A 1 75 ? 15.213 6.561 -3.296 1.00 80.75 75 ALA A N 1
ATOM 513 C CA . ALA A 1 75 ? 14.659 5.230 -3.054 1.00 80.75 75 ALA A CA 1
ATOM 514 C C . ALA A 1 75 ? 14.426 4.487 -4.388 1.00 80.75 75 ALA A C 1
ATOM 516 O O . ALA A 1 75 ? 13.299 4.476 -4.872 1.00 80.75 75 ALA A O 1
ATOM 517 N N . PRO A 1 76 ? 15.449 3.865 -5.011 1.00 79.12 76 PRO A N 1
ATOM 518 C CA . PRO A 1 76 ? 15.312 3.255 -6.341 1.00 79.12 76 PRO A CA 1
ATOM 519 C C . PRO A 1 76 ? 14.326 2.078 -6.378 1.00 79.12 76 PRO A C 1
ATOM 521 O O . PRO A 1 76 ? 13.864 1.703 -7.447 1.00 79.12 76 PRO A O 1
ATOM 524 N N . GLU A 1 77 ? 14.011 1.489 -5.222 1.00 80.75 77 GLU A N 1
ATOM 525 C CA . GLU A 1 77 ? 13.046 0.392 -5.103 1.00 80.75 77 GLU A CA 1
ATOM 526 C C . GLU A 1 77 ? 11.583 0.868 -5.084 1.00 80.75 77 GLU A C 1
ATOM 528 O O . GLU A 1 77 ? 10.681 0.042 -5.240 1.00 80.75 77 GLU A O 1
ATOM 533 N N . ILE A 1 78 ? 11.347 2.167 -4.853 1.00 83.75 78 ILE A N 1
ATOM 534 C CA . ILE A 1 78 ? 10.020 2.788 -4.789 1.00 83.75 78 ILE A CA 1
ATOM 535 C C . ILE A 1 78 ? 9.856 3.697 -6.001 1.00 83.75 78 ILE A C 1
ATOM 537 O O . ILE A 1 78 ? 10.553 4.702 -6.143 1.00 83.75 78 ILE A O 1
ATOM 541 N N . ILE A 1 79 ? 8.885 3.383 -6.847 1.00 86.19 79 ILE A N 1
ATOM 542 C CA . ILE A 1 79 ? 8.554 4.227 -7.988 1.00 86.19 79 ILE A CA 1
ATOM 543 C C . ILE A 1 79 ? 8.033 5.580 -7.489 1.00 86.19 79 ILE A C 1
ATOM 545 O O . ILE A 1 79 ? 7.245 5.651 -6.544 1.00 86.19 79 ILE A O 1
ATOM 549 N N . ASP A 1 80 ? 8.544 6.657 -8.088 1.00 85.25 80 ASP A N 1
ATOM 550 C CA . ASP A 1 80 ? 8.339 8.060 -7.695 1.00 85.25 80 ASP A CA 1
ATOM 551 C C . ASP A 1 80 ? 8.807 8.426 -6.273 1.00 85.25 80 ASP A C 1
ATOM 553 O O . ASP A 1 80 ? 8.600 9.551 -5.815 1.00 85.25 80 ASP A O 1
ATOM 557 N N . GLY A 1 81 ? 9.450 7.500 -5.551 1.00 86.00 81 GLY A N 1
ATOM 558 C CA . GLY A 1 81 ? 9.874 7.700 -4.166 1.00 86.00 81 GLY A CA 1
ATOM 559 C C . GLY A 1 81 ? 8.717 7.920 -3.184 1.00 86.00 81 GLY A C 1
ATOM 560 O O . GLY A 1 81 ? 8.954 8.380 -2.071 1.00 86.00 81 GLY A O 1
ATOM 561 N N . VAL A 1 82 ? 7.466 7.632 -3.556 1.00 91.31 82 VAL A N 1
ATOM 562 C CA . VAL A 1 82 ? 6.299 7.879 -2.695 1.00 91.31 82 VAL A CA 1
ATOM 563 C C . VAL A 1 82 ? 6.008 6.670 -1.806 1.00 91.31 82 VAL A C 1
ATOM 565 O O . VAL A 1 82 ? 5.768 5.566 -2.288 1.00 91.31 82 VAL A O 1
ATOM 568 N N . LEU A 1 83 ? 5.964 6.902 -0.494 1.00 93.19 83 LEU A N 1
ATOM 569 C CA . LEU A 1 83 ? 5.641 5.905 0.522 1.00 93.19 83 LEU A CA 1
ATOM 570 C C . LEU A 1 83 ? 4.438 6.363 1.357 1.00 93.19 83 LEU A C 1
ATOM 572 O O . LEU A 1 83 ? 4.387 7.500 1.825 1.00 93.19 83 LEU A O 1
ATOM 576 N N . TYR A 1 84 ? 3.481 5.466 1.576 1.00 95.75 84 TYR A N 1
ATOM 577 C CA . TYR A 1 84 ? 2.335 5.669 2.456 1.00 95.75 84 TYR A CA 1
ATOM 578 C C . TYR A 1 84 ? 2.518 4.866 3.744 1.00 95.75 84 TYR A C 1
ATOM 580 O O . TYR A 1 84 ? 2.503 3.637 3.732 1.00 95.75 84 TYR A O 1
ATOM 588 N N . GLU A 1 85 ? 2.683 5.563 4.862 1.00 95.38 85 GLU A N 1
ATOM 589 C CA . GLU A 1 85 ? 2.821 4.989 6.200 1.00 95.38 85 GLU A CA 1
ATOM 590 C C . GLU A 1 85 ? 1.466 5.001 6.915 1.00 95.38 85 GLU A C 1
ATOM 592 O O . GLU A 1 85 ? 0.869 6.066 7.098 1.00 95.38 85 GLU A O 1
ATOM 597 N N . PHE A 1 86 ? 0.991 3.830 7.344 1.00 97.12 86 PHE A N 1
ATOM 598 C CA . PHE A 1 86 ? -0.250 3.680 8.103 1.00 97.12 86 PHE A CA 1
ATOM 599 C C . PHE A 1 86 ? 0.036 3.472 9.590 1.00 97.12 86 PHE A C 1
ATOM 601 O O . PHE A 1 86 ? 0.875 2.651 9.958 1.00 97.12 86 PHE A O 1
ATOM 608 N N . THR A 1 87 ? -0.703 4.172 10.454 1.00 96.88 87 THR A N 1
ATOM 609 C CA . THR A 1 87 ? -0.644 3.995 11.909 1.00 96.88 87 THR A CA 1
ATOM 610 C C . THR A 1 87 ? -2.034 3.715 12.500 1.00 96.88 87 THR A C 1
ATOM 612 O O . THR A 1 87 ? -3.029 4.228 11.974 1.00 96.88 87 THR A O 1
ATOM 615 N N . PRO A 1 88 ? -2.136 2.912 13.582 1.00 96.81 88 PRO A N 1
ATOM 616 C CA . PRO A 1 88 ? -1.037 2.333 14.371 1.00 96.81 88 PRO A CA 1
ATOM 617 C C . PRO A 1 88 ? -0.266 1.227 13.630 1.00 96.81 88 PRO A C 1
ATOM 619 O O . PRO A 1 88 ? -0.867 0.396 12.952 1.00 96.81 88 PRO A O 1
ATOM 622 N N . ASP A 1 89 ? 1.065 1.236 13.747 1.00 90.38 89 ASP A N 1
ATOM 623 C CA . ASP A 1 89 ? 1.920 0.231 13.102 1.00 90.38 89 ASP A CA 1
ATOM 624 C C . ASP A 1 89 ? 1.627 -1.172 13.652 1.00 90.38 89 ASP A C 1
ATOM 626 O O . ASP A 1 89 ? 1.323 -1.346 14.835 1.00 90.38 89 ASP A O 1
ATOM 630 N N . GLY A 1 90 ? 1.685 -2.175 12.776 1.00 91.00 90 GLY A N 1
ATOM 631 C CA . GLY A 1 90 ? 1.478 -3.571 13.152 1.00 91.00 90 GLY A CA 1
ATOM 632 C C . GLY A 1 90 ? 0.027 -3.980 13.423 1.00 91.00 90 GLY A C 1
ATOM 633 O O . GLY A 1 90 ? -0.198 -5.163 13.692 1.00 91.00 90 GLY A O 1
ATOM 634 N N . LEU A 1 91 ? -0.957 -3.075 13.307 1.00 96.88 91 LEU A N 1
ATOM 635 C CA . LEU A 1 91 ? -2.381 -3.433 13.369 1.00 96.88 91 LEU A CA 1
ATOM 636 C C . LEU A 1 91 ? -2.679 -4.573 12.389 1.00 96.88 91 LEU A C 1
ATOM 638 O O . LEU A 1 91 ? -2.281 -4.490 11.230 1.00 96.88 91 LEU A O 1
ATOM 642 N N . GLN A 1 92 ? -3.365 -5.617 12.849 1.00 98.06 92 GLN A N 1
ATOM 643 C CA . GLN A 1 92 ? -3.842 -6.715 12.007 1.00 98.06 92 GLN A CA 1
ATOM 644 C C . GLN A 1 92 ? -5.354 -6.604 11.834 1.00 98.06 92 GLN A C 1
ATOM 646 O O . GLN A 1 92 ? -6.052 -6.220 12.774 1.00 98.06 92 GLN A O 1
ATOM 651 N N . PHE A 1 93 ? -5.838 -6.940 10.644 1.00 98.00 93 PHE A N 1
ATOM 652 C CA . PHE A 1 93 ? -7.260 -6.982 10.331 1.00 98.00 93 PHE A CA 1
ATOM 653 C C . PHE A 1 93 ? -7.788 -8.411 10.377 1.00 98.00 93 PHE A C 1
ATOM 655 O O . PHE A 1 93 ? -7.091 -9.347 9.985 1.00 98.00 93 PHE A O 1
ATOM 662 N N . ASP A 1 94 ? -9.045 -8.565 10.787 1.00 98.25 94 ASP A N 1
ATOM 663 C CA . ASP A 1 94 ? -9.720 -9.868 10.781 1.00 98.25 94 ASP A CA 1
ATOM 664 C C . ASP A 1 94 ? -10.158 -10.293 9.371 1.00 98.25 94 ASP A C 1
ATOM 666 O O . ASP A 1 94 ? -10.337 -11.479 9.096 1.00 98.25 94 ASP A O 1
ATOM 670 N N . LEU A 1 95 ? -10.308 -9.320 8.467 1.00 98.38 95 LEU A N 1
ATOM 671 C CA . LEU A 1 95 ? -10.589 -9.511 7.046 1.00 98.38 95 LEU A CA 1
ATOM 672 C C . LEU A 1 95 ? -9.588 -8.695 6.214 1.00 98.38 95 LEU A C 1
ATOM 674 O O . LEU A 1 95 ? -9.216 -7.600 6.643 1.00 98.38 95 LEU A O 1
ATOM 678 N N . PRO A 1 96 ? -9.172 -9.168 5.025 1.00 98.25 96 PRO A N 1
ATOM 679 C CA . PRO A 1 96 ? -8.310 -8.387 4.145 1.00 98.25 96 PRO A CA 1
ATOM 680 C C . PRO A 1 96 ? -8.931 -7.029 3.798 1.00 98.25 96 PRO A C 1
ATOM 682 O O . PRO A 1 96 ? -10.134 -6.922 3.549 1.00 98.25 96 PRO A O 1
ATOM 685 N N . VAL A 1 97 ? -8.103 -5.985 3.776 1.00 98.44 97 VAL A N 1
ATOM 686 C CA . VAL A 1 97 ? -8.508 -4.628 3.385 1.00 98.44 97 VAL A CA 1
ATOM 687 C C . VAL A 1 97 ? -7.915 -4.291 2.024 1.00 98.44 97 VAL A C 1
ATOM 689 O O . VAL A 1 97 ? -6.794 -4.694 1.715 1.00 98.44 97 VAL A O 1
ATOM 692 N N . THR A 1 98 ? -8.642 -3.541 1.201 1.00 98.62 98 THR A N 1
ATOM 693 C CA . THR A 1 98 ? -8.170 -3.172 -0.139 1.00 98.62 98 THR A CA 1
ATOM 694 C C . THR A 1 98 ? -7.375 -1.875 -0.072 1.00 98.62 98 THR A C 1
ATOM 696 O O . THR A 1 98 ? -7.903 -0.841 0.339 1.00 98.62 98 THR A O 1
ATOM 699 N N . LEU A 1 99 ? -6.119 -1.919 -0.505 1.00 98.56 99 LEU A N 1
ATOM 700 C CA . LEU A 1 99 ? -5.271 -0.752 -0.718 1.00 98.56 99 LEU A CA 1
ATOM 701 C C . LEU A 1 99 ? -5.181 -0.470 -2.216 1.00 98.56 99 LEU A C 1
ATOM 703 O O . LEU A 1 99 ? -4.726 -1.322 -2.974 1.00 98.56 99 LEU A O 1
ATOM 707 N N . SER A 1 100 ? -5.558 0.739 -2.616 1.00 98.25 100 SER A N 1
ATOM 708 C CA . SER A 1 100 ? -5.474 1.236 -3.987 1.00 98.25 100 SER A CA 1
ATOM 709 C C . SER A 1 100 ? -4.594 2.479 -4.021 1.00 98.25 100 SER A C 1
ATOM 711 O O . SER A 1 100 ? -4.876 3.456 -3.331 1.00 98.25 100 SER A O 1
ATOM 713 N N . MET A 1 101 ? -3.537 2.464 -4.826 1.00 97.62 101 MET A N 1
ATOM 714 C CA . MET A 1 101 ? -2.625 3.594 -5.010 1.00 97.62 101 MET A CA 1
ATOM 715 C C . MET A 1 101 ? -2.677 4.096 -6.456 1.00 97.62 101 MET A C 1
ATOM 717 O O . MET A 1 101 ? -2.895 3.282 -7.358 1.00 97.62 101 MET A O 1
ATOM 721 N N . PRO A 1 102 ? -2.472 5.405 -6.692 1.00 96.56 102 PRO A N 1
ATOM 722 C CA . PRO A 1 102 ? -2.327 5.929 -8.041 1.00 96.56 102 PRO A CA 1
ATOM 723 C C . PRO A 1 102 ? -1.223 5.186 -8.783 1.00 96.56 102 PRO A C 1
ATOM 725 O O . PRO A 1 102 ? -0.148 4.929 -8.234 1.00 96.56 102 PRO A O 1
ATOM 728 N N . MET A 1 103 ? -1.507 4.828 -10.027 1.00 94.75 103 MET A N 1
ATOM 729 C CA . MET A 1 103 ? -0.525 4.242 -10.917 1.00 94.75 103 MET A CA 1
ATOM 730 C C . MET A 1 103 ? 0.532 5.304 -11.253 1.00 94.75 103 MET A C 1
ATOM 732 O O . MET A 1 103 ? 0.156 6.404 -11.671 1.00 94.75 103 MET A O 1
ATOM 736 N N . PRO A 1 104 ? 1.829 5.005 -11.070 1.00 93.25 104 PRO A N 1
ATOM 737 C CA . PRO A 1 104 ? 2.898 5.885 -11.521 1.00 93.25 104 PRO A CA 1
ATOM 738 C C . PRO A 1 104 ? 2.879 6.085 -13.038 1.00 93.25 104 PRO A C 1
ATOM 740 O O . PRO A 1 104 ? 2.154 5.402 -13.765 1.00 93.25 104 PRO A O 1
ATOM 743 N N . ASP A 1 105 ? 3.714 6.997 -13.534 1.00 92.75 105 ASP A N 1
ATOM 744 C CA . ASP A 1 105 ? 3.878 7.166 -14.977 1.00 92.75 105 ASP A CA 1
ATOM 745 C C . ASP A 1 105 ? 4.359 5.853 -15.623 1.00 92.75 105 ASP A C 1
ATOM 747 O O . ASP A 1 105 ? 5.419 5.324 -15.287 1.00 92.75 105 ASP A O 1
ATOM 751 N N . ASN A 1 106 ? 3.590 5.334 -16.585 1.00 90.31 106 ASN A N 1
ATOM 752 C CA . ASN A 1 106 ? 3.926 4.126 -17.342 1.00 90.31 106 ASN A CA 1
ATOM 753 C C . ASN A 1 106 ? 5.273 4.234 -18.073 1.00 90.31 106 ASN A C 1
ATOM 755 O O . ASN A 1 106 ? 5.846 3.204 -18.420 1.00 90.31 106 ASN A O 1
ATOM 759 N N . SER A 1 107 ? 5.790 5.445 -18.314 1.00 90.88 107 SER A N 1
ATOM 760 C CA . SER A 1 107 ? 7.131 5.648 -18.879 1.00 90.88 107 SER A CA 1
ATOM 761 C C . SER A 1 107 ? 8.257 5.091 -17.994 1.00 90.88 107 SER A C 1
ATOM 763 O O . SER A 1 107 ? 9.368 4.877 -18.480 1.00 90.88 107 SER A O 1
ATOM 765 N N . LEU A 1 108 ? 7.960 4.817 -16.720 1.00 87.56 108 LEU A N 1
ATOM 766 C CA . LEU A 1 108 ? 8.872 4.235 -15.737 1.00 87.56 108 LEU A CA 1
ATOM 767 C C . LEU A 1 108 ? 8.953 2.703 -15.816 1.00 87.56 108 LEU A C 1
ATOM 769 O O . LEU A 1 108 ? 9.807 2.118 -15.155 1.00 87.56 108 LEU A O 1
ATOM 773 N N . LEU A 1 109 ? 8.087 2.049 -16.601 1.00 90.38 109 LEU A N 1
ATOM 774 C CA . LEU A 1 109 ? 8.104 0.597 -16.784 1.00 90.38 109 LEU A CA 1
ATOM 775 C C . LEU A 1 109 ? 9.089 0.179 -17.880 1.00 90.38 109 LEU A C 1
ATOM 777 O O . LEU A 1 109 ? 9.029 0.652 -19.018 1.00 90.38 109 LEU A O 1
ATOM 781 N N . GLY A 1 110 ? 9.954 -0.782 -17.560 1.00 88.69 110 GLY A N 1
ATOM 782 C CA . GLY A 1 110 ? 10.715 -1.531 -18.550 1.00 88.69 110 GLY A CA 1
ATOM 783 C C . GLY A 1 110 ? 9.847 -2.523 -19.348 1.00 88.69 110 GLY A C 1
ATOM 784 O O . GLY A 1 110 ? 8.710 -2.826 -18.978 1.00 88.69 110 GLY A O 1
ATOM 785 N N . PRO A 1 111 ? 10.364 -3.081 -20.460 1.00 86.31 111 PRO A N 1
ATOM 786 C CA . PRO A 1 111 ? 9.658 -4.109 -21.222 1.00 86.31 111 PRO A CA 1
ATOM 787 C C . PRO A 1 111 ? 9.330 -5.342 -20.366 1.00 86.31 111 PRO A C 1
ATOM 789 O O . PRO A 1 111 ? 10.231 -5.989 -19.838 1.00 86.31 111 PRO A O 1
ATOM 792 N N . GLY A 1 112 ? 8.043 -5.691 -20.276 1.00 87.50 112 GLY A N 1
ATOM 793 C CA . GLY A 1 112 ? 7.573 -6.830 -19.474 1.00 87.50 112 GLY A CA 1
ATOM 794 C C . GLY A 1 112 ? 7.523 -6.563 -17.968 1.00 87.50 112 GLY A C 1
ATOM 795 O O . GLY A 1 112 ? 7.338 -7.497 -17.193 1.00 87.50 112 GLY A O 1
ATOM 796 N N . GLU A 1 113 ? 7.701 -5.313 -17.543 1.00 91.50 113 GLU A N 1
ATOM 797 C CA . GLU A 1 113 ? 7.460 -4.912 -16.164 1.00 91.50 113 GLU A CA 1
ATOM 798 C C . GLU A 1 113 ? 6.018 -4.473 -15.952 1.00 91.50 113 GLU A C 1
ATOM 800 O O . GLU A 1 113 ? 5.340 -3.969 -16.849 1.00 91.50 113 GLU A O 1
ATOM 805 N N . GLU A 1 114 ? 5.570 -4.632 -14.718 1.00 92.31 114 GLU A N 1
ATOM 806 C CA . GLU A 1 114 ? 4.270 -4.178 -14.262 1.00 92.31 114 GLU A CA 1
ATOM 807 C C . GLU A 1 114 ? 4.365 -3.600 -12.854 1.00 92.31 114 GLU A C 1
ATOM 809 O O . GLU A 1 114 ? 5.247 -3.950 -12.061 1.00 92.31 114 GLU A O 1
ATOM 814 N N . PHE A 1 115 ? 3.433 -2.704 -12.538 1.00 94.69 115 PHE A N 1
ATOM 815 C CA . PHE A 1 115 ? 3.368 -2.099 -11.220 1.00 94.69 115 PHE A CA 1
ATOM 816 C C . PHE A 1 115 ? 2.832 -3.074 -10.178 1.00 94.69 115 PHE A C 1
ATOM 818 O O . PHE A 1 115 ? 1.818 -3.756 -10.359 1.00 94.69 115 PHE A O 1
ATOM 825 N N . ARG A 1 116 ? 3.505 -3.077 -9.036 1.00 95.75 116 ARG A N 1
ATOM 826 C CA . ARG A 1 116 ? 3.204 -3.882 -7.860 1.00 95.75 116 ARG A CA 1
ATOM 827 C C . ARG A 1 116 ? 3.175 -2.998 -6.626 1.00 95.75 116 ARG A C 1
ATOM 829 O O . ARG A 1 116 ? 3.737 -1.909 -6.609 1.00 95.75 116 ARG A O 1
ATOM 836 N N . ILE A 1 117 ? 2.534 -3.486 -5.575 1.00 96.44 117 ILE A N 1
ATOM 837 C CA . ILE A 1 117 ? 2.539 -2.851 -4.263 1.00 96.44 117 ILE A CA 1
ATOM 838 C C . ILE A 1 117 ? 3.436 -3.692 -3.376 1.00 96.44 117 ILE A C 1
ATOM 840 O O . ILE A 1 117 ? 3.298 -4.915 -3.327 1.00 96.44 117 ILE A O 1
ATOM 844 N N . ALA A 1 118 ? 4.353 -3.041 -2.672 1.00 95.50 118 ALA A N 1
ATOM 845 C CA . ALA A 1 118 ? 5.232 -3.702 -1.727 1.00 95.50 118 ALA A CA 1
ATOM 846 C C . ALA A 1 118 ? 5.112 -3.082 -0.336 1.00 95.50 118 ALA A C 1
ATOM 848 O O . ALA A 1 118 ? 4.897 -1.879 -0.173 1.00 95.50 118 ALA A O 1
ATOM 849 N N . LYS A 1 119 ? 5.256 -3.936 0.679 1.00 94.94 119 LYS A N 1
ATOM 850 C CA . LYS A 1 119 ? 5.412 -3.533 2.077 1.00 94.94 119 LYS A CA 1
ATOM 851 C C . LYS A 1 119 ? 6.879 -3.227 2.330 1.00 94.94 119 LYS A C 1
ATOM 853 O O . LYS A 1 119 ? 7.718 -4.104 2.138 1.00 94.94 119 LYS A O 1
ATOM 858 N N . TYR A 1 120 ? 7.177 -2.040 2.835 1.00 91.31 120 TYR A N 1
ATOM 859 C CA . TYR A 1 120 ? 8.529 -1.615 3.179 1.00 91.31 120 TYR A CA 1
ATOM 860 C C . TYR A 1 120 ? 8.717 -1.569 4.685 1.00 91.31 120 TYR A C 1
ATOM 862 O O . TYR A 1 120 ? 7.840 -1.146 5.438 1.00 91.31 120 TYR A O 1
ATOM 870 N N . ARG A 1 121 ? 9.907 -1.971 5.126 1.00 86.44 121 ARG A N 1
ATOM 871 C CA . ARG A 1 121 ? 10.391 -1.640 6.460 1.00 86.44 121 ARG A CA 1
ATOM 872 C C . ARG A 1 121 ? 11.239 -0.381 6.359 1.00 86.44 121 ARG A C 1
ATOM 874 O O . ARG A 1 121 ? 12.305 -0.414 5.747 1.00 86.44 121 ARG A O 1
ATOM 881 N N . VAL A 1 122 ? 10.795 0.690 7.009 1.00 78.88 122 VAL A N 1
ATOM 882 C CA . VAL A 1 122 ? 11.629 1.869 7.246 1.00 78.88 122 VAL A CA 1
ATOM 883 C C . VAL A 1 122 ? 12.463 1.577 8.485 1.00 78.88 122 VAL A C 1
ATOM 885 O O . VAL A 1 122 ? 11.952 1.577 9.603 1.00 78.88 122 VAL A O 1
ATOM 888 N N . THR A 1 123 ? 13.738 1.247 8.293 1.00 72.50 123 THR A N 1
ATOM 889 C CA . THR A 1 123 ? 14.670 1.160 9.421 1.00 72.50 123 THR A CA 1
ATOM 890 C C . THR A 1 123 ? 15.411 2.487 9.474 1.00 72.50 123 THR A C 1
ATOM 892 O O . THR A 1 123 ? 16.073 2.806 8.487 1.00 72.50 123 THR A O 1
ATOM 895 N N . PRO A 1 124 ? 15.312 3.274 10.559 1.00 63.09 124 PRO A N 1
ATOM 896 C CA . PRO A 1 124 ? 16.185 4.425 10.720 1.00 63.09 124 PRO A CA 1
ATOM 897 C C . PRO A 1 124 ? 17.612 3.887 10.833 1.00 63.09 124 PRO A C 1
ATOM 899 O O . PRO A 1 124 ? 17.979 3.304 11.854 1.00 63.09 124 PRO A O 1
ATOM 902 N N . ASP A 1 125 ? 18.386 3.988 9.754 1.00 61.66 125 ASP A N 1
ATOM 903 C CA . ASP A 1 125 ? 19.812 3.715 9.828 1.00 61.66 125 ASP A CA 1
ATOM 904 C C . ASP A 1 125 ? 20.483 4.916 10.491 1.00 61.66 125 ASP A C 1
ATOM 906 O O . ASP A 1 125 ? 20.218 6.068 10.147 1.00 61.66 125 ASP A O 1
ATOM 910 N N . TYR A 1 126 ? 21.307 4.640 11.497 1.00 57.06 126 TYR A N 1
ATOM 911 C CA . TYR A 1 126 ? 21.979 5.683 12.265 1.00 57.06 126 TYR A CA 1
ATOM 912 C C . TYR A 1 126 ? 23.066 6.374 11.430 1.00 57.06 126 TYR A C 1
ATOM 914 O O . TYR A 1 126 ? 23.298 7.569 11.605 1.00 57.06 126 TYR A O 1
ATOM 922 N N . ASP A 1 127 ? 23.694 5.634 10.510 1.00 61.59 127 ASP A N 1
ATOM 923 C CA . ASP A 1 127 ? 24.807 6.132 9.694 1.00 61.59 127 ASP A CA 1
ATOM 924 C C . ASP A 1 127 ? 24.350 6.720 8.346 1.00 61.59 127 ASP A C 1
ATOM 926 O O . ASP A 1 127 ? 25.074 7.521 7.753 1.00 61.59 127 ASP A O 1
ATOM 930 N N . ASP A 1 128 ? 23.141 6.385 7.881 1.00 60.62 128 ASP A N 1
ATOM 931 C CA . ASP A 1 128 ? 22.520 7.013 6.712 1.00 60.62 128 ASP A CA 1
ATOM 932 C C . ASP A 1 128 ? 21.015 7.236 6.946 1.00 60.62 128 ASP A C 1
ATOM 934 O O . ASP A 1 128 ? 20.202 6.338 6.697 1.00 60.62 128 ASP A O 1
ATOM 938 N N . PRO A 1 129 ? 20.600 8.443 7.378 1.00 53.38 129 PRO A N 1
ATOM 939 C CA . PRO A 1 129 ? 19.186 8.745 7.587 1.00 53.38 129 PRO A CA 1
ATOM 940 C C . PRO A 1 129 ? 18.348 8.644 6.301 1.00 53.38 129 PRO A C 1
ATOM 942 O O . PRO A 1 129 ? 17.123 8.707 6.380 1.00 53.38 129 PRO A O 1
ATOM 945 N N . ASN A 1 130 ? 18.976 8.480 5.129 1.00 55.16 130 ASN A N 1
ATOM 946 C CA . ASN A 1 130 ? 18.305 8.378 3.839 1.00 55.16 130 ASN A CA 1
ATOM 947 C C . ASN A 1 130 ? 18.256 6.950 3.265 1.00 55.16 130 ASN A C 1
ATOM 949 O O . ASN A 1 130 ? 17.696 6.776 2.185 1.00 55.16 130 ASN A O 1
ATOM 953 N N . GLN A 1 131 ? 18.844 5.930 3.906 1.00 60.72 131 GLN A N 1
ATOM 954 C CA . GLN A 1 131 ? 19.029 4.623 3.255 1.00 60.72 131 GLN A CA 1
ATOM 955 C C . GLN A 1 131 ? 18.950 3.439 4.228 1.00 60.72 131 GLN A C 1
ATOM 957 O O . GLN A 1 131 ? 19.962 2.916 4.686 1.00 60.72 131 GLN A O 1
ATOM 962 N N . ASN A 1 132 ? 17.741 2.924 4.458 1.00 63.75 132 ASN A N 1
ATOM 963 C CA . ASN A 1 132 ? 17.532 1.469 4.505 1.00 63.75 132 ASN A CA 1
ATOM 964 C C . ASN A 1 132 ? 16.041 1.138 4.394 1.00 63.75 132 ASN A C 1
ATOM 966 O O . ASN A 1 132 ? 15.411 0.579 5.299 1.00 63.75 132 ASN A O 1
ATOM 970 N N . LEU A 1 133 ? 15.471 1.501 3.246 1.00 72.06 133 LEU A N 1
ATOM 971 C CA . LEU A 1 133 ? 14.257 0.851 2.787 1.00 72.06 133 LEU A CA 1
ATOM 972 C C . LEU A 1 133 ? 14.639 -0.550 2.332 1.00 72.06 133 LEU A C 1
ATOM 974 O O . LEU A 1 133 ? 15.555 -0.735 1.540 1.00 72.06 133 LEU A O 1
ATOM 978 N N . SER A 1 134 ? 13.945 -1.534 2.876 1.00 77.88 134 SER A N 1
ATOM 979 C CA . SER A 1 134 ? 13.949 -2.881 2.325 1.00 77.88 134 SER A CA 1
ATOM 980 C C . SER A 1 134 ? 12.500 -3.287 2.163 1.00 77.88 134 SER A C 1
ATOM 982 O O . SER A 1 134 ? 11.718 -3.194 3.121 1.00 77.88 134 SER A O 1
ATOM 984 N N . TYR A 1 135 ? 12.119 -3.688 0.952 1.00 75.31 135 TYR A N 1
ATOM 985 C CA . TYR A 1 135 ? 10.827 -4.333 0.786 1.00 75.31 135 TYR A CA 1
ATOM 986 C C . TYR A 1 135 ? 10.852 -5.683 1.512 1.00 75.31 135 TYR A C 1
ATOM 988 O O . TYR A 1 135 ? 11.830 -6.431 1.484 1.00 75.31 135 TYR A O 1
ATOM 996 N N . LEU A 1 136 ? 9.768 -5.965 2.224 1.00 81.19 136 LEU A N 1
ATOM 997 C CA . LEU A 1 136 ? 9.590 -7.182 3.001 1.00 81.19 136 LEU A CA 1
ATOM 998 C C . LEU A 1 136 ? 8.765 -8.205 2.216 1.00 81.19 136 LEU A C 1
ATOM 1000 O O . LEU A 1 136 ? 9.040 -9.398 2.288 1.00 81.19 136 LEU A O 1
ATOM 1004 N N . ILE A 1 137 ? 7.737 -7.729 1.505 1.00 89.75 137 ILE A N 1
ATOM 1005 C CA . ILE A 1 137 ? 6.750 -8.540 0.783 1.00 89.75 137 ILE A CA 1
ATOM 1006 C C . ILE A 1 137 ? 6.272 -7.744 -0.436 1.00 89.75 137 ILE A C 1
ATOM 1008 O O . ILE A 1 137 ? 5.932 -6.568 -0.293 1.00 89.75 137 ILE A O 1
ATOM 1012 N N . VAL A 1 138 ? 6.225 -8.389 -1.603 1.00 92.44 138 VAL A N 1
ATOM 1013 C CA . VAL A 1 138 ? 5.561 -7.881 -2.814 1.00 92.44 138 VAL A CA 1
ATOM 1014 C C . VAL A 1 138 ? 4.220 -8.596 -2.938 1.00 92.44 138 VAL A C 1
ATOM 1016 O O . VAL A 1 138 ? 4.174 -9.819 -2.823 1.00 92.44 138 VAL A O 1
ATOM 1019 N N . TYR A 1 139 ? 3.144 -7.838 -3.125 1.00 94.06 139 TYR A N 1
ATOM 1020 C CA . TYR A 1 139 ? 1.794 -8.381 -3.246 1.00 94.06 139 TYR A CA 1
ATOM 1021 C C . TYR A 1 139 ? 1.391 -8.537 -4.708 1.00 94.06 139 TYR A C 1
ATOM 1023 O O . TYR A 1 139 ? 1.802 -7.738 -5.552 1.00 94.06 139 TYR A O 1
ATOM 1031 N N . ASP A 1 140 ? 0.538 -9.521 -4.989 1.00 92.38 140 ASP A N 1
ATOM 1032 C CA . ASP A 1 140 ? -0.161 -9.598 -6.268 1.00 92.38 140 ASP A CA 1
ATOM 1033 C C . ASP A 1 140 ? -1.113 -8.410 -6.393 1.00 92.38 140 ASP A C 1
ATOM 1035 O O . ASP A 1 140 ? -1.945 -8.160 -5.519 1.00 92.38 140 ASP A O 1
ATOM 1039 N N . THR A 1 141 ? -0.978 -7.656 -7.479 1.00 95.44 141 THR A N 1
ATOM 1040 C CA . THR A 1 141 ? -1.778 -6.458 -7.713 1.00 95.44 141 THR A CA 1
ATOM 1041 C C . THR A 1 141 ? -2.700 -6.620 -8.903 1.00 95.44 141 THR A C 1
ATOM 1043 O O . THR A 1 141 ? -2.389 -7.287 -9.886 1.00 95.44 141 THR A O 1
ATOM 1046 N N . THR A 1 142 ? -3.835 -5.935 -8.834 1.00 95.94 142 THR A N 1
ATOM 1047 C CA . THR A 1 142 ? -4.671 -5.656 -9.998 1.00 95.94 142 THR A CA 1
ATOM 1048 C C . THR A 1 142 ? -4.375 -4.241 -10.476 1.00 95.94 142 THR A C 1
ATOM 1050 O O . THR A 1 142 ? -4.473 -3.291 -9.697 1.00 95.94 142 THR A O 1
ATOM 1053 N N . VAL A 1 143 ? -4.009 -4.100 -11.749 1.00 94.25 143 VAL A N 1
ATOM 1054 C CA . VAL A 1 143 ? -3.814 -2.799 -12.399 1.00 94.25 143 VAL A CA 1
ATOM 1055 C C . VAL A 1 143 ? -5.084 -2.450 -13.167 1.00 94.25 143 VAL A C 1
ATOM 1057 O O . VAL A 1 143 ? -5.459 -3.151 -14.105 1.00 94.25 143 VAL A O 1
ATOM 1060 N N . ASP A 1 144 ? -5.740 -1.361 -12.782 1.00 94.31 144 ASP A N 1
ATOM 1061 C CA . ASP A 1 144 ? -6.858 -0.786 -13.524 1.00 94.31 144 ASP A CA 1
ATOM 1062 C C . ASP A 1 144 ? -6.366 0.426 -14.320 1.00 94.31 144 ASP A C 1
ATOM 1064 O O . ASP A 1 144 ? -6.210 1.533 -13.802 1.00 94.31 144 ASP A O 1
ATOM 1068 N N . ALA A 1 145 ? -6.131 0.208 -15.613 1.00 91.56 145 ALA A N 1
ATOM 1069 C CA . ALA A 1 145 ? -5.677 1.249 -16.528 1.00 91.56 145 ALA A CA 1
ATOM 1070 C C . ALA A 1 145 ? -6.742 2.330 -16.802 1.00 91.56 145 ALA A C 1
ATOM 1072 O O . ALA A 1 145 ? -6.392 3.417 -17.257 1.00 91.56 145 ALA A O 1
ATOM 1073 N N . THR A 1 146 ? -8.024 2.057 -16.529 1.00 93.81 146 THR A N 1
ATOM 1074 C CA . THR A 1 146 ? -9.120 3.017 -16.743 1.00 93.81 146 THR A CA 1
ATOM 1075 C C . THR A 1 146 ? -9.142 4.053 -15.632 1.00 93.81 146 THR A C 1
ATOM 1077 O O . THR A 1 146 ? -9.264 5.247 -15.896 1.00 93.81 146 THR A O 1
ATOM 1080 N N . THR A 1 147 ? -9.016 3.593 -14.386 1.00 93.69 147 THR A N 1
ATOM 1081 C CA . THR A 1 147 ? -8.974 4.469 -13.207 1.00 93.69 147 THR A CA 1
ATOM 1082 C C . THR A 1 147 ? -7.561 4.930 -12.855 1.00 93.69 147 THR A C 1
ATOM 1084 O O . THR A 1 147 ? -7.413 5.799 -12.002 1.00 93.69 147 THR A O 1
ATOM 1087 N N . GLN A 1 148 ? -6.539 4.394 -13.535 1.00 95.69 148 GLN A N 1
ATOM 1088 C CA . GLN A 1 148 ? -5.119 4.607 -13.245 1.00 95.69 148 GLN A CA 1
ATOM 1089 C C . GLN A 1 148 ? -4.768 4.250 -11.797 1.00 95.69 148 GLN A C 1
ATOM 1091 O O . GLN A 1 148 ? -4.087 5.005 -11.105 1.00 95.69 148 GLN A O 1
ATOM 1096 N N . MET A 1 149 ? -5.232 3.085 -11.339 1.00 96.38 149 MET A N 1
ATOM 1097 C CA . MET A 1 149 ? -5.011 2.601 -9.977 1.00 96.38 149 MET A CA 1
ATOM 1098 C C . MET A 1 149 ? -4.337 1.229 -9.974 1.00 96.38 149 MET A C 1
ATOM 1100 O O . MET A 1 149 ? -4.677 0.344 -10.758 1.00 96.38 149 MET A O 1
ATOM 1104 N N . VAL A 1 150 ? -3.424 1.025 -9.028 1.00 97.06 150 VAL A N 1
ATOM 1105 C CA . VAL A 1 150 ? -2.852 -0.282 -8.685 1.00 97.06 150 VAL A CA 1
ATOM 1106 C C . VAL A 1 150 ? -3.436 -0.685 -7.339 1.00 97.06 150 VAL A C 1
ATOM 1108 O O . VAL A 1 150 ? -3.361 0.089 -6.387 1.00 97.06 150 VAL A O 1
ATOM 1111 N N . SER A 1 151 ? -4.045 -1.867 -7.251 1.00 97.81 151 SER A N 1
ATOM 1112 C CA . SER A 1 151 ? -4.749 -2.312 -6.042 1.00 97.81 151 SER A CA 1
ATOM 1113 C C . SER A 1 151 ? -4.290 -3.682 -5.560 1.00 97.81 151 SER A C 1
ATOM 1115 O O . SER A 1 151 ? -3.977 -4.547 -6.372 1.00 97.81 151 SER A O 1
ATOM 1117 N N . THR A 1 152 ? -4.288 -3.891 -4.246 1.00 98.19 152 THR A N 1
ATOM 1118 C CA . THR A 1 152 ? -4.031 -5.185 -3.595 1.00 98.19 152 THR A CA 1
ATOM 1119 C C . THR A 1 152 ? -4.864 -5.321 -2.327 1.00 98.19 152 THR A C 1
ATOM 1121 O O . THR A 1 152 ? -5.318 -4.329 -1.757 1.00 98.19 152 THR A O 1
ATOM 1124 N N . GLU A 1 153 ? -5.012 -6.547 -1.841 1.00 98.25 153 GLU A N 1
ATOM 1125 C CA . GLU A 1 153 ? -5.465 -6.814 -0.480 1.00 98.25 153 GLU A CA 1
ATOM 1126 C C . GLU A 1 153 ? -4.270 -6.854 0.486 1.00 98.25 153 GLU A C 1
ATOM 1128 O O . GLU A 1 153 ? -3.205 -7.376 0.151 1.00 98.25 153 GLU A O 1
ATOM 1133 N N . ILE A 1 154 ? -4.431 -6.293 1.686 1.00 97.75 154 ILE A N 1
ATOM 1134 C CA . ILE A 1 154 ? -3.438 -6.334 2.769 1.00 97.75 154 ILE A CA 1
ATOM 1135 C C . ILE A 1 154 ? -4.097 -6.787 4.076 1.00 97.75 154 ILE A C 1
ATOM 1137 O O . ILE A 1 154 ? -5.271 -6.524 4.322 1.00 97.75 154 ILE A O 1
ATOM 1141 N N . SER A 1 155 ? -3.332 -7.458 4.938 1.00 97.50 155 SER A N 1
ATOM 1142 C CA . SER A 1 155 ? -3.827 -8.014 6.209 1.00 97.50 155 SER A CA 1
ATOM 1143 C C . SER A 1 155 ? -3.461 -7.183 7.442 1.00 97.50 155 SER A C 1
ATOM 1145 O O . SER A 1 155 ? -3.864 -7.515 8.553 1.00 97.50 155 SER A O 1
ATOM 1147 N N . GLY A 1 156 ? -2.694 -6.104 7.280 1.00 96.19 156 GLY A N 1
ATOM 1148 C CA . GLY A 1 156 ? -2.302 -5.261 8.402 1.00 96.19 156 GLY A CA 1
ATOM 1149 C C . GLY A 1 156 ? -1.636 -3.960 7.986 1.00 96.19 156 GLY A C 1
ATOM 1150 O O . GLY A 1 156 ? -1.428 -3.717 6.802 1.00 96.19 156 GLY A O 1
ATOM 1151 N N . PHE A 1 157 ? -1.302 -3.124 8.964 1.00 96.44 157 PHE A N 1
ATOM 1152 C CA . PHE A 1 157 ? -0.650 -1.836 8.746 1.00 96.44 157 PHE A CA 1
ATOM 1153 C C . PHE A 1 157 ? 0.866 -1.898 8.767 1.00 96.44 157 PHE A C 1
ATOM 1155 O O . PHE A 1 157 ? 1.485 -2.689 9.483 1.00 96.44 157 PHE A O 1
ATOM 1162 N N . SER A 1 158 ? 1.440 -1.059 7.907 1.00 95.50 158 SER A N 1
ATOM 1163 C CA . SER A 1 158 ? 2.865 -0.835 7.730 1.00 95.50 158 SER A CA 1
ATOM 1164 C C . SER A 1 158 ? 3.076 0.353 6.781 1.00 95.50 158 SER A C 1
ATOM 1166 O O . SER A 1 158 ? 2.178 1.175 6.595 1.00 95.50 158 SER A O 1
ATOM 1168 N N . SER A 1 159 ? 4.249 0.425 6.155 1.00 94.56 159 SER A N 1
ATOM 1169 C CA . SER A 1 159 ? 4.530 1.345 5.059 1.00 94.56 159 SER A CA 1
ATOM 1170 C C . SER A 1 159 ? 4.412 0.642 3.710 1.00 94.56 159 SER A C 1
ATOM 1172 O O . SER A 1 159 ? 4.948 -0.453 3.535 1.00 94.56 159 SER A O 1
ATOM 1174 N N . TYR A 1 160 ? 3.737 1.275 2.755 1.00 96.31 160 TYR A N 1
ATOM 1175 C CA . TYR A 1 160 ? 3.483 0.728 1.424 1.00 96.31 160 TYR A CA 1
ATOM 1176 C C . TYR A 1 160 ? 3.911 1.705 0.339 1.00 96.31 160 TYR A C 1
ATOM 1178 O O . TYR A 1 160 ? 3.708 2.910 0.466 1.00 96.31 160 TYR A O 1
ATOM 1186 N N . GLY A 1 161 ? 4.487 1.174 -0.732 1.00 95.44 161 GLY A N 1
ATOM 1187 C CA . GLY A 1 161 ? 4.886 1.940 -1.907 1.00 95.44 161 GLY A CA 1
ATOM 1188 C C . GLY A 1 161 ? 4.696 1.119 -3.174 1.00 95.44 161 GLY A C 1
ATOM 1189 O O . GLY A 1 161 ? 4.562 -0.110 -3.115 1.00 95.44 161 GLY A O 1
ATOM 1190 N N . THR A 1 162 ? 4.659 1.802 -4.313 1.00 95.75 162 THR A N 1
ATOM 1191 C CA . THR A 1 162 ? 4.607 1.143 -5.618 1.00 95.75 162 THR A CA 1
ATOM 1192 C C . THR A 1 162 ? 6.017 0.743 -6.039 1.00 95.75 162 THR A C 1
ATOM 1194 O O . THR A 1 162 ? 6.961 1.516 -5.900 1.00 95.75 162 THR A O 1
ATOM 1197 N N . THR A 1 163 ? 6.159 -0.463 -6.567 1.00 94.25 163 THR A N 1
ATOM 1198 C CA . THR A 1 163 ? 7.400 -1.001 -7.129 1.00 94.25 163 THR A CA 1
ATOM 1199 C C . THR A 1 163 ? 7.120 -1.580 -8.513 1.00 94.25 163 THR A C 1
ATOM 1201 O O . THR A 1 163 ? 5.957 -1.702 -8.907 1.00 94.25 163 THR A O 1
ATOM 1204 N N . THR A 1 164 ? 8.156 -1.943 -9.258 1.00 92.88 164 THR A N 1
ATOM 1205 C CA . THR A 1 164 ? 8.005 -2.713 -10.496 1.00 92.88 164 THR A CA 1
ATOM 1206 C C . THR A 1 164 ? 8.426 -4.152 -10.265 1.00 92.88 164 THR A C 1
ATOM 1208 O O . THR A 1 164 ? 9.303 -4.460 -9.458 1.00 92.88 164 THR A O 1
ATOM 1211 N N . SER A 1 165 ? 7.771 -5.065 -10.967 1.00 87.38 165 SER A N 1
ATOM 1212 C CA . SER A 1 165 ? 8.221 -6.443 -11.066 1.00 87.38 165 SER A CA 1
ATOM 1213 C C . SER A 1 165 ? 8.234 -6.830 -12.529 1.00 87.38 165 SER A C 1
ATOM 1215 O O . SER A 1 165 ? 7.279 -6.555 -13.253 1.00 87.38 165 SER A O 1
ATOM 1217 N N . THR A 1 166 ? 9.321 -7.450 -12.975 1.00 85.12 166 THR A N 1
ATOM 1218 C CA . THR A 1 166 ? 9.361 -8.067 -14.295 1.00 85.12 166 THR A CA 1
ATOM 1219 C C . THR A 1 166 ? 8.547 -9.350 -14.228 1.00 85.12 166 THR A C 1
ATOM 1221 O O . THR A 1 166 ? 8.976 -10.330 -13.608 1.00 85.12 166 THR A O 1
ATOM 1224 N N . THR A 1 167 ? 7.381 -9.372 -14.870 1.00 72.81 167 THR A N 1
ATOM 1225 C CA . THR A 1 167 ? 6.718 -10.642 -15.129 1.00 72.81 167 THR A CA 1
ATOM 1226 C C . THR A 1 167 ? 7.564 -11.361 -16.157 1.00 72.81 167 THR A C 1
ATOM 1228 O O . THR A 1 167 ? 7.643 -10.973 -17.325 1.00 72.81 167 THR A O 1
ATOM 1231 N N . PHE A 1 168 ? 8.230 -12.431 -15.733 1.00 63.25 168 PHE A N 1
ATOM 1232 C CA . PHE A 1 168 ? 8.761 -13.362 -16.710 1.00 63.25 168 PHE A CA 1
ATOM 1233 C C . PHE A 1 168 ? 7.572 -13.826 -17.552 1.00 63.25 168 PHE A C 1
ATOM 1235 O O . PHE A 1 168 ? 6.557 -14.227 -16.967 1.00 63.25 168 PHE A O 1
ATOM 1242 N N . PRO A 1 169 ? 7.649 -13.728 -18.894 1.00 64.31 169 PRO A N 1
ATOM 1243 C CA . PRO A 1 169 ? 6.570 -14.203 -19.740 1.00 64.31 169 PRO A CA 1
ATOM 1244 C C . PRO A 1 169 ? 6.228 -15.624 -19.290 1.00 64.31 169 PRO A C 1
ATOM 1246 O O . PRO A 1 169 ? 7.165 -16.367 -18.961 1.00 64.31 169 PRO A O 1
ATOM 1249 N N . PRO A 1 170 ? 4.929 -15.990 -19.222 1.00 57.12 170 PRO A N 1
ATOM 1250 C CA . PRO A 1 170 ? 4.534 -17.339 -18.860 1.00 57.12 170 PRO A CA 1
ATOM 1251 C C . PRO A 1 170 ? 5.387 -18.262 -19.707 1.00 57.12 170 PRO A C 1
ATOM 1253 O O . PRO A 1 170 ? 5.416 -18.142 -20.936 1.00 57.12 170 PRO A O 1
ATOM 1256 N N . ILE A 1 171 ? 6.202 -19.043 -19.003 1.00 49.28 171 ILE A N 1
ATOM 1257 C CA . ILE A 1 171 ? 7.243 -19.871 -19.587 1.00 49.28 171 ILE A CA 1
ATOM 1258 C C . ILE A 1 171 ? 6.595 -20.582 -20.774 1.00 49.28 171 ILE A C 1
ATOM 1260 O O . ILE A 1 171 ? 5.455 -21.047 -20.664 1.00 49.28 171 ILE A O 1
ATOM 1264 N N . LEU A 1 172 ? 7.299 -20.608 -21.909 1.00 53.69 172 LEU A N 1
ATOM 1265 C CA . LEU A 1 172 ? 6.998 -21.475 -23.052 1.00 53.69 172 LEU A CA 1
ATOM 1266 C C . LEU A 1 172 ? 6.372 -22.797 -22.565 1.00 53.69 172 LEU A C 1
ATOM 1268 O O . LEU A 1 172 ? 6.780 -23.256 -21.492 1.00 53.69 172 LEU A O 1
ATOM 1272 N N . PRO A 1 173 ? 5.412 -23.390 -23.314 1.00 63.56 173 PRO A N 1
ATOM 1273 C CA . PRO A 1 173 ? 4.622 -24.546 -22.871 1.00 63.56 173 PRO A CA 1
ATOM 1274 C C . PRO A 1 173 ? 5.487 -25.499 -22.054 1.00 63.56 173 PRO A C 1
ATOM 1276 O O . PRO A 1 173 ? 6.594 -25.785 -22.523 1.00 63.56 173 PRO A O 1
ATOM 1279 N N . PRO A 1 174 ? 5.031 -25.914 -20.852 1.00 58.03 174 PRO A N 1
ATOM 1280 C CA . PRO A 1 174 ? 5.871 -26.518 -19.825 1.00 58.03 174 PRO A CA 1
ATOM 1281 C C . PRO A 1 174 ? 6.805 -27.508 -20.488 1.00 58.03 174 PRO A C 1
ATOM 1283 O O . PRO A 1 174 ? 6.341 -28.510 -21.029 1.00 58.03 174 PRO A O 1
ATOM 1286 N N . VAL A 1 175 ? 8.100 -27.179 -20.537 1.00 59.94 175 VAL A N 1
ATOM 1287 C CA . VAL A 1 175 ? 9.076 -28.085 -21.131 1.00 59.94 175 VAL A CA 1
ATOM 1288 C C . VAL A 1 175 ? 9.000 -29.335 -20.262 1.00 59.94 175 VAL A C 1
ATOM 1290 O O . VAL A 1 175 ? 9.320 -29.237 -19.068 1.00 59.94 175 VAL A O 1
ATOM 1293 N N . PRO A 1 176 ? 8.507 -30.475 -20.787 1.00 57.59 176 PRO A N 1
ATOM 1294 C CA . PRO A 1 176 ? 8.417 -31.676 -19.982 1.00 57.59 176 PRO A CA 1
ATOM 1295 C C . PRO A 1 176 ? 9.821 -31.953 -19.444 1.00 57.59 176 PRO A C 1
ATOM 1297 O O . PRO A 1 176 ? 10.788 -31.892 -20.204 1.00 57.59 176 PRO A O 1
ATOM 1300 N N . ASN A 1 177 ? 9.924 -32.233 -18.139 1.00 66.69 177 ASN A N 1
ATOM 1301 C CA . ASN A 1 177 ? 11.167 -32.540 -17.411 1.00 66.69 177 ASN A CA 1
ATOM 1302 C C . ASN A 1 177 ? 12.002 -31.348 -16.889 1.00 66.69 177 ASN A C 1
ATOM 1304 O O . ASN A 1 177 ? 13.234 -31.438 -16.854 1.00 66.69 177 ASN A O 1
ATOM 1308 N N . THR A 1 178 ? 11.368 -30.264 -16.430 1.00 60.16 178 THR A N 1
ATOM 1309 C CA . THR A 1 178 ? 12.071 -29.253 -15.616 1.00 60.16 178 THR A CA 1
ATOM 1310 C C . THR A 1 178 ? 11.944 -29.585 -14.131 1.00 60.16 178 THR A C 1
ATOM 1312 O O . THR A 1 178 ? 10.846 -29.579 -13.582 1.00 60.16 178 THR A O 1
ATOM 1315 N N . THR A 1 179 ? 13.065 -29.858 -13.466 1.00 69.88 179 THR A N 1
ATOM 1316 C CA . THR A 1 179 ? 13.121 -30.028 -12.005 1.00 69.88 179 THR A CA 1
ATOM 1317 C C . THR A 1 179 ? 13.867 -28.855 -11.387 1.00 69.88 179 THR A C 1
ATOM 1319 O O . THR A 1 179 ? 15.016 -28.594 -11.752 1.00 69.88 179 THR A O 1
ATOM 1322 N N . ALA A 1 180 ? 13.226 -28.168 -10.442 1.00 73.38 180 ALA A N 1
ATOM 1323 C CA . ALA A 1 180 ? 13.884 -27.216 -9.558 1.00 73.38 180 ALA A CA 1
ATOM 1324 C C . ALA A 1 180 ? 14.264 -27.931 -8.256 1.00 73.38 180 ALA A C 1
ATOM 1326 O O . ALA A 1 180 ? 13.426 -28.587 -7.640 1.00 73.38 180 ALA A O 1
ATOM 1327 N N . SER A 1 181 ? 15.522 -27.810 -7.842 1.00 75.75 181 SER A N 1
ATOM 1328 C CA . SER A 1 181 ? 15.988 -28.280 -6.538 1.00 75.75 181 SER A CA 1
ATOM 1329 C C . SER A 1 181 ? 16.664 -27.139 -5.801 1.00 75.75 181 SER A C 1
ATOM 1331 O O . SER A 1 181 ? 17.449 -26.387 -6.384 1.00 75.75 181 SER A O 1
ATOM 1333 N N . TYR A 1 182 ? 16.392 -27.055 -4.505 1.00 66.94 182 TYR A N 1
ATOM 1334 C CA . TYR A 1 182 ? 17.145 -26.218 -3.582 1.00 66.94 182 TYR A CA 1
ATOM 1335 C C . TYR A 1 182 ? 18.207 -27.066 -2.884 1.00 66.94 182 TYR A C 1
ATOM 1337 O O . TYR A 1 182 ? 18.012 -28.268 -2.680 1.00 66.94 182 TYR A O 1
ATOM 1345 N N . ASP A 1 183 ? 19.342 -26.462 -2.537 1.00 73.62 183 ASP A N 1
ATOM 1346 C CA . ASP A 1 183 ? 20.260 -27.093 -1.591 1.00 73.62 183 ASP A CA 1
ATOM 1347 C C . ASP A 1 183 ? 19.687 -27.052 -0.165 1.00 73.62 183 ASP A C 1
ATOM 1349 O O . ASP A 1 183 ? 18.797 -26.262 0.152 1.00 73.62 183 ASP A O 1
ATOM 1353 N N . SER A 1 184 ? 20.206 -27.900 0.726 1.00 71.25 184 SER A N 1
ATOM 1354 C CA . SER A 1 184 ? 19.750 -27.997 2.124 1.00 71.25 184 SER A CA 1
ATOM 1355 C C . SER A 1 184 ? 19.913 -26.701 2.929 1.00 71.25 184 SER A C 1
ATOM 1357 O O . SER A 1 184 ? 19.454 -26.621 4.064 1.00 71.25 184 SER A O 1
ATOM 1359 N N . CYS A 1 185 ? 20.594 -25.702 2.367 1.00 69.00 185 CYS A N 1
ATOM 1360 C CA . CYS A 1 185 ? 20.831 -24.403 2.982 1.00 69.00 185 CYS A CA 1
ATOM 1361 C C . CYS A 1 185 ? 19.995 -23.284 2.339 1.00 69.00 185 CYS A C 1
ATOM 1363 O O . CYS A 1 185 ? 20.147 -22.129 2.733 1.00 69.00 185 CYS A O 1
ATOM 1365 N N . ASN A 1 186 ? 19.148 -23.600 1.354 1.00 61.81 186 ASN A N 1
ATOM 1366 C CA . ASN A 1 186 ? 18.338 -22.661 0.579 1.00 61.81 186 ASN A CA 1
ATOM 1367 C C . ASN A 1 186 ? 19.142 -21.526 -0.097 1.00 61.81 186 ASN A C 1
ATOM 1369 O O . ASN A 1 186 ? 18.620 -20.442 -0.353 1.00 61.81 186 ASN A O 1
ATOM 1373 N N . ARG A 1 187 ? 20.434 -21.749 -0.377 1.00 66.38 187 ARG A N 1
ATOM 1374 C CA . ARG A 1 187 ? 21.346 -20.743 -0.962 1.00 66.38 187 ARG A CA 1
ATOM 1375 C C . ARG A 1 187 ? 21.510 -20.885 -2.466 1.00 66.38 187 ARG A C 1
ATOM 1377 O O . ARG A 1 187 ? 21.928 -19.937 -3.139 1.00 66.38 187 ARG A O 1
ATOM 1384 N N . ARG A 1 188 ? 21.220 -22.069 -2.998 1.00 65.06 188 ARG A N 1
ATOM 1385 C CA . ARG A 1 188 ? 21.343 -22.364 -4.424 1.00 65.06 188 ARG A CA 1
ATOM 1386 C C . ARG A 1 188 ? 20.029 -22.900 -4.940 1.00 65.06 188 ARG A C 1
ATOM 1388 O O . ARG A 1 188 ? 19.506 -23.878 -4.414 1.00 65.06 188 ARG A O 1
ATOM 1395 N N . LEU A 1 189 ? 19.546 -22.250 -5.990 1.00 69.19 189 LEU A N 1
ATOM 1396 C CA . LEU A 1 189 ? 18.472 -22.758 -6.819 1.00 69.19 189 LEU A CA 1
ATOM 1397 C C . LEU A 1 189 ? 19.120 -23.377 -8.057 1.00 69.19 189 LEU A C 1
ATOM 1399 O O . LEU A 1 189 ? 19.758 -22.684 -8.857 1.00 69.19 189 LEU A O 1
ATOM 1403 N N . THR A 1 190 ? 18.980 -24.691 -8.194 1.00 70.94 190 THR A N 1
ATOM 1404 C CA . THR A 1 190 ? 19.399 -25.417 -9.389 1.00 70.94 190 THR A CA 1
ATOM 1405 C C . THR A 1 190 ? 18.163 -25.723 -10.217 1.00 70.94 190 THR A C 1
ATOM 1407 O O . THR A 1 190 ? 17.292 -26.474 -9.781 1.00 70.94 190 THR A O 1
ATOM 1410 N N . LEU A 1 191 ? 18.101 -25.152 -11.420 1.00 67.50 191 LEU A N 1
ATOM 1411 C CA . LEU A 1 191 ? 17.140 -25.567 -12.434 1.00 67.50 191 LEU A CA 1
ATOM 1412 C C . LEU A 1 191 ? 17.827 -26.536 -13.390 1.00 67.50 191 LEU A C 1
ATOM 1414 O O . LEU A 1 191 ? 18.837 -26.203 -14.017 1.00 67.50 191 LEU A O 1
ATOM 1418 N N . THR A 1 192 ? 17.261 -27.731 -13.506 1.00 72.19 192 THR A N 1
ATOM 1419 C CA . THR A 1 192 ? 17.657 -28.714 -14.513 1.00 72.19 192 THR A CA 1
ATOM 1420 C C . THR A 1 192 ? 16.560 -28.806 -15.556 1.00 72.19 192 THR A C 1
ATOM 1422 O O . THR A 1 192 ? 15.430 -29.167 -15.231 1.00 72.19 192 THR A O 1
ATOM 1425 N N . ILE A 1 193 ? 16.910 -28.501 -16.805 1.00 70.44 193 ILE A N 1
ATOM 1426 C CA . ILE A 1 193 ? 16.026 -28.630 -17.964 1.00 70.44 193 ILE A CA 1
ATOM 1427 C C . ILE A 1 193 ? 16.552 -29.801 -18.798 1.00 70.44 193 ILE A C 1
ATOM 1429 O O . ILE A 1 193 ? 17.702 -29.772 -19.246 1.00 70.44 193 ILE A O 1
ATOM 1433 N N . ARG A 1 194 ? 15.737 -30.845 -18.998 1.00 70.19 194 ARG A N 1
ATOM 1434 C CA . ARG A 1 194 ? 16.070 -31.948 -19.916 1.00 70.19 194 ARG A CA 1
ATOM 1435 C C . ARG A 1 194 ? 15.348 -31.760 -21.245 1.00 70.19 194 ARG A C 1
ATOM 1437 O O . ARG A 1 194 ? 14.126 -31.870 -21.302 1.00 70.19 194 ARG A O 1
ATOM 1444 N N . GLY A 1 195 ? 16.107 -31.513 -22.311 1.00 66.56 195 GLY A N 1
ATOM 1445 C CA . GLY A 1 195 ? 15.571 -31.539 -23.670 1.00 66.56 195 GLY A CA 1
ATOM 1446 C C . GLY A 1 195 ? 15.172 -32.957 -24.097 1.00 66.56 195 GLY A C 1
ATOM 1447 O O . GLY A 1 195 ? 15.651 -33.949 -23.545 1.00 66.56 195 GLY A O 1
ATOM 1448 N N . SER A 1 196 ? 14.317 -33.070 -25.117 1.00 63.59 196 SER A N 1
ATOM 1449 C CA . SER A 1 196 ? 13.856 -34.355 -25.673 1.00 63.59 196 SER A CA 1
ATOM 1450 C C . SER A 1 196 ? 14.947 -35.156 -26.405 1.00 63.59 196 SER A C 1
ATOM 1452 O O . SER A 1 196 ? 14.701 -36.286 -26.821 1.00 63.59 196 SER A O 1
ATOM 1454 N N . GLY A 1 197 ? 16.163 -34.614 -26.521 1.00 62.25 197 GLY A N 1
ATOM 1455 C CA . GLY A 1 197 ? 17.340 -35.305 -27.036 1.00 62.25 197 GLY A CA 1
ATOM 1456 C C . GLY A 1 197 ? 18.571 -35.037 -26.175 1.00 62.25 197 GLY A C 1
ATOM 1457 O O . GLY A 1 197 ? 19.330 -34.151 -26.514 1.00 62.25 197 GLY A O 1
ATOM 1458 N N . VAL A 1 198 ? 18.745 -35.795 -25.081 1.00 53.31 198 VAL A N 1
ATOM 1459 C CA . VAL A 1 198 ? 19.953 -36.009 -24.227 1.00 53.31 198 VAL A CA 1
ATOM 1460 C C . VAL A 1 198 ? 20.700 -34.777 -23.664 1.00 53.31 198 VAL A C 1
ATOM 1462 O O . VAL A 1 198 ? 21.426 -34.900 -22.678 1.00 53.31 198 VAL A O 1
ATOM 1465 N N . GLU A 1 199 ? 20.508 -33.576 -24.194 1.00 59.28 199 GLU A N 1
ATOM 1466 C CA . GLU A 1 199 ? 21.138 -32.357 -23.709 1.00 59.28 199 GLU A CA 1
ATOM 1467 C C . GLU A 1 199 ? 20.455 -31.908 -22.415 1.00 59.28 199 GLU A C 1
ATOM 1469 O O . GLU A 1 199 ? 19.266 -31.577 -22.365 1.00 59.28 199 GLU A O 1
ATOM 1474 N N . THR A 1 200 ? 21.227 -31.958 -21.331 1.00 66.06 200 THR A N 1
ATOM 1475 C CA . THR A 1 200 ? 20.825 -31.450 -20.022 1.00 66.06 200 THR A CA 1
ATOM 1476 C C . THR A 1 200 ? 21.477 -30.092 -19.833 1.00 66.06 200 THR A C 1
ATOM 1478 O O . THR A 1 200 ? 22.702 -30.001 -19.753 1.00 66.06 200 THR A O 1
ATOM 1481 N N . ALA A 1 201 ? 20.665 -29.042 -19.744 1.00 68.88 201 ALA A N 1
ATOM 1482 C CA . ALA A 1 201 ? 21.137 -27.726 -19.342 1.00 68.88 201 ALA A CA 1
ATOM 1483 C C . ALA A 1 201 ? 20.896 -27.559 -17.838 1.00 68.88 201 ALA A C 1
ATOM 1485 O O . ALA A 1 201 ? 19.764 -27.670 -17.359 1.00 68.88 201 ALA A O 1
ATOM 1486 N N . THR A 1 202 ? 21.968 -27.293 -17.092 1.00 69.81 202 THR A N 1
ATOM 1487 C CA . THR A 1 202 ? 21.898 -26.995 -15.659 1.00 69.81 202 THR A CA 1
ATOM 1488 C C . THR A 1 202 ? 22.250 -25.536 -15.450 1.00 69.81 202 THR A C 1
ATOM 1490 O O . THR A 1 202 ? 23.394 -25.132 -15.659 1.00 69.81 202 THR A O 1
ATOM 1493 N N . VAL A 1 203 ? 21.277 -24.751 -14.997 1.00 67.62 203 VAL A N 1
ATOM 1494 C CA . VAL A 1 203 ? 21.508 -23.370 -14.574 1.00 67.62 203 VAL A CA 1
ATOM 1495 C C . VAL A 1 203 ? 21.543 -23.356 -13.053 1.00 67.62 203 VAL A C 1
ATOM 1497 O O . VAL A 1 203 ? 20.593 -23.765 -12.388 1.00 67.62 203 VAL A O 1
ATOM 1500 N N . THR A 1 204 ? 22.669 -22.914 -12.493 1.00 64.88 204 THR A N 1
ATOM 1501 C CA . THR A 1 204 ? 22.814 -22.724 -11.047 1.00 64.88 204 THR A CA 1
ATOM 1502 C C . THR A 1 204 ? 22.807 -21.237 -10.755 1.00 64.88 204 THR A C 1
ATOM 1504 O O . THR A 1 204 ? 23.763 -20.538 -11.090 1.00 64.88 204 THR A O 1
ATOM 1507 N N . ALA A 1 205 ? 21.743 -20.765 -10.115 1.00 65.38 205 ALA A N 1
ATOM 1508 C CA . ALA A 1 205 ? 21.682 -19.413 -9.589 1.00 65.38 205 ALA A CA 1
ATOM 1509 C C . ALA A 1 205 ? 22.065 -19.428 -8.105 1.00 65.38 205 ALA A C 1
ATOM 1511 O O . ALA A 1 205 ? 21.618 -20.280 -7.330 1.00 65.38 205 ALA A O 1
ATOM 1512 N N . PHE A 1 206 ? 22.898 -18.472 -7.704 1.00 51.00 206 PHE A N 1
ATOM 1513 C CA . PHE A 1 206 ? 23.134 -18.190 -6.295 1.00 51.00 206 PHE A CA 1
ATOM 1514 C C . PHE A 1 206 ? 22.153 -17.114 -5.870 1.00 51.00 206 PHE A C 1
ATOM 1516 O O . PHE A 1 206 ? 22.192 -15.998 -6.390 1.00 51.00 206 PHE A O 1
ATOM 1523 N N . ILE A 1 207 ? 21.294 -17.437 -4.911 1.00 58.22 207 ILE A N 1
ATOM 1524 C CA . ILE A 1 207 ? 20.469 -16.417 -4.281 1.00 58.22 207 ILE A CA 1
ATOM 1525 C C . ILE A 1 207 ? 21.394 -15.711 -3.292 1.00 58.22 207 ILE A C 1
ATOM 1527 O O . ILE A 1 207 ? 21.708 -16.249 -2.229 1.00 58.22 207 ILE A O 1
ATOM 1531 N N . GLN A 1 208 ? 21.896 -14.525 -3.651 1.00 39.25 208 GLN A N 1
ATOM 1532 C CA . GLN A 1 208 ? 22.576 -13.674 -2.678 1.00 39.25 208 GLN A CA 1
ATOM 1533 C C . GLN A 1 208 ? 21.540 -13.131 -1.693 1.00 39.25 208 GLN A C 1
ATOM 1535 O O . GLN A 1 208 ? 21.083 -11.996 -1.791 1.00 39.25 208 GLN A O 1
ATOM 1540 N N . GLN A 1 209 ? 21.200 -13.933 -0.688 1.00 47.28 209 GLN A N 1
ATOM 1541 C CA . GLN A 1 209 ? 20.734 -13.374 0.568 1.00 47.28 209 GLN A CA 1
ATOM 1542 C C . GLN A 1 209 ? 21.896 -12.541 1.110 1.00 47.28 209 GLN A C 1
ATOM 1544 O O . GLN A 1 209 ? 22.920 -13.092 1.521 1.00 47.28 209 GLN A O 1
ATOM 1549 N N . ARG A 1 210 ? 21.769 -11.208 1.092 1.00 36.94 210 ARG A N 1
ATOM 1550 C CA . ARG A 1 210 ? 22.646 -10.328 1.871 1.00 36.94 210 ARG A CA 1
ATOM 1551 C C . ARG A 1 210 ? 22.396 -10.620 3.353 1.00 36.94 210 ARG A C 1
ATOM 1553 O O . ARG A 1 210 ? 21.694 -9.882 4.035 1.00 36.94 210 ARG A O 1
ATOM 1560 N N . SER A 1 211 ? 22.952 -11.714 3.870 1.00 46.19 211 SER A N 1
ATOM 1561 C CA . SER A 1 211 ? 23.089 -11.893 5.307 1.00 46.19 211 SER A CA 1
ATOM 1562 C C . SER A 1 211 ? 24.027 -10.784 5.762 1.00 46.19 211 SER A C 1
ATOM 1564 O O . SER A 1 211 ? 25.210 -10.801 5.408 1.00 46.19 211 SER A O 1
ATOM 1566 N N . ARG A 1 212 ? 23.495 -9.787 6.479 1.00 39.69 212 ARG A N 1
ATOM 1567 C CA . ARG A 1 212 ? 24.313 -8.792 7.180 1.00 39.69 212 ARG A CA 1
ATOM 1568 C C . ARG A 1 212 ? 25.440 -9.551 7.875 1.00 39.69 212 ARG A C 1
ATOM 1570 O O . ARG A 1 212 ? 25.170 -10.543 8.553 1.00 39.69 212 ARG A O 1
ATOM 1577 N N . GLN A 1 213 ? 26.686 -9.147 7.633 1.00 38.19 213 GLN A N 1
ATOM 1578 C CA . GLN A 1 213 ? 27.831 -9.781 8.269 1.00 38.19 213 GLN A CA 1
ATOM 1579 C C . GLN A 1 213 ? 27.587 -9.801 9.774 1.00 38.19 213 GLN A C 1
ATOM 1581 O O . GLN A 1 213 ? 27.464 -8.749 10.403 1.00 38.19 213 GLN A O 1
ATOM 1586 N N . ALA A 1 214 ? 27.482 -11.001 10.342 1.00 43.81 214 ALA A N 1
ATOM 1587 C CA . ALA A 1 214 ? 27.575 -11.153 11.776 1.00 43.81 214 ALA A CA 1
ATOM 1588 C C . ALA A 1 214 ? 28.939 -10.577 12.169 1.00 43.81 214 ALA A C 1
ATOM 1590 O O . ALA A 1 214 ? 29.979 -11.089 11.750 1.00 43.81 214 ALA A O 1
ATOM 1591 N N . ARG A 1 215 ? 28.927 -9.463 12.912 1.00 40.03 215 ARG A N 1
ATOM 1592 C CA . ARG A 1 215 ? 30.121 -8.951 13.587 1.00 40.03 215 ARG A CA 1
ATOM 1593 C C . ARG A 1 215 ? 30.784 -10.132 14.307 1.00 40.03 215 ARG A C 1
ATOM 1595 O O . ARG A 1 215 ? 30.061 -10.889 14.959 1.00 40.03 215 ARG A O 1
ATOM 1602 N N . PRO A 1 216 ? 32.112 -10.300 14.223 1.00 38.31 216 PRO A N 1
ATOM 1603 C CA . PRO A 1 216 ? 32.788 -11.336 14.983 1.00 38.31 216 PRO A CA 1
ATOM 1604 C C . PRO A 1 216 ? 32.584 -11.039 16.471 1.00 38.31 216 PRO A C 1
ATOM 1606 O O . PRO A 1 216 ? 33.183 -10.117 17.025 1.00 38.31 216 PRO A O 1
ATOM 1609 N N . LEU A 1 217 ? 31.688 -11.789 17.113 1.00 42.59 217 LEU A N 1
ATOM 1610 C CA . LEU A 1 217 ? 31.675 -11.898 18.562 1.00 42.59 217 LEU A CA 1
ATOM 1611 C C . LEU A 1 217 ? 32.944 -12.656 18.950 1.00 42.59 217 LEU A C 1
ATOM 1613 O O . LEU A 1 217 ? 33.277 -13.676 18.3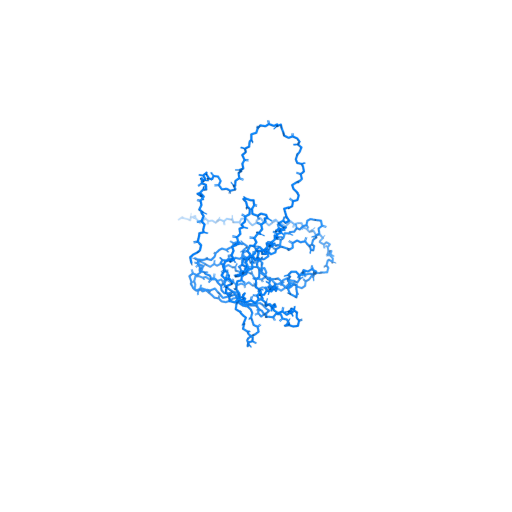43 1.00 42.59 217 LEU A O 1
ATOM 1617 N N . GLY A 1 218 ? 33.681 -12.095 19.908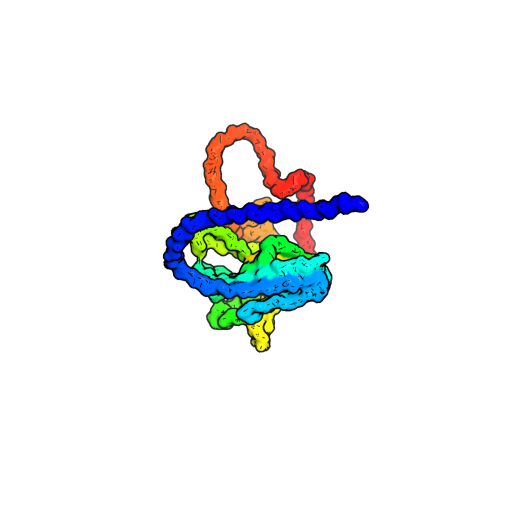 1.00 43.72 218 GLY A N 1
ATOM 1618 C CA . GLY A 1 218 ? 34.934 -12.648 20.403 1.00 43.72 218 GLY A CA 1
ATOM 1619 C C . GLY A 1 218 ? 34.820 -14.134 20.745 1.00 43.72 218 GLY A C 1
ATOM 1620 O O . GLY A 1 218 ? 33.776 -14.612 21.178 1.00 43.72 218 GLY A O 1
ATOM 1621 N N . SER A 1 219 ? 35.926 -14.837 20.512 1.00 41.25 219 SER A N 1
ATOM 1622 C CA . SER A 1 219 ? 36.174 -16.260 20.759 1.00 41.25 219 SER A CA 1
ATOM 1623 C C . SER A 1 219 ? 35.308 -16.905 21.853 1.00 41.25 219 SER A C 1
ATOM 1625 O O . SER A 1 219 ? 35.518 -16.661 23.042 1.00 41.25 219 SER A O 1
ATOM 1627 N N . ILE A 1 220 ? 34.405 -17.797 21.439 1.00 44.25 220 ILE A N 1
ATOM 1628 C CA . ILE A 1 220 ? 33.702 -18.753 22.305 1.00 44.25 220 ILE A CA 1
ATOM 1629 C C . ILE A 1 220 ? 34.417 -20.116 22.171 1.00 44.25 220 ILE A C 1
ATOM 1631 O O . ILE A 1 220 ? 34.764 -20.496 21.048 1.00 44.25 220 ILE A O 1
ATOM 1635 N N . PRO A 1 221 ? 34.690 -20.842 23.274 1.00 38.47 221 PRO A N 1
ATOM 1636 C CA . PRO A 1 221 ? 35.388 -22.130 23.242 1.00 38.47 221 PRO A CA 1
ATOM 1637 C C . PRO A 1 221 ? 34.583 -23.228 22.516 1.00 38.47 221 PRO A C 1
ATOM 1639 O O . PRO A 1 221 ? 33.357 -23.142 22.429 1.00 38.47 221 PRO A O 1
ATOM 1642 N N . PRO A 1 222 ? 35.263 -24.263 21.980 1.00 40.44 222 PRO A N 1
ATOM 1643 C CA . PRO A 1 222 ? 34.631 -25.296 21.169 1.00 40.44 222 PRO A CA 1
ATOM 1644 C C . PRO A 1 222 ? 33.768 -26.228 22.030 1.00 40.44 222 PRO A C 1
ATOM 1646 O O . PRO A 1 222 ? 33.950 -26.295 23.241 1.00 40.44 222 PRO A O 1
ATOM 1649 N N . TRP A 1 223 ? 32.892 -26.980 21.355 1.00 39.22 223 TRP A N 1
ATOM 1650 C CA . TRP A 1 223 ? 31.904 -27.948 21.861 1.00 39.22 223 TRP A CA 1
ATOM 1651 C C . TRP A 1 223 ? 30.536 -27.340 22.212 1.00 39.22 223 TRP A C 1
ATOM 1653 O O . TRP A 1 223 ? 30.268 -26.993 23.355 1.00 39.22 223 TRP A O 1
ATOM 1663 N N . THR A 1 224 ? 29.638 -27.219 21.220 1.00 34.47 224 THR A N 1
ATOM 1664 C CA . THR A 1 224 ? 28.416 -28.049 21.040 1.00 34.47 224 THR A CA 1
ATOM 1665 C C . THR A 1 224 ? 27.587 -27.486 19.863 1.00 34.47 224 THR A C 1
ATOM 1667 O O . THR A 1 224 ? 27.210 -26.319 19.880 1.00 34.47 224 THR A O 1
ATOM 1670 N N . ASN A 1 225 ? 27.290 -28.296 18.838 1.00 40.69 225 ASN A N 1
ATOM 1671 C CA . ASN A 1 225 ? 26.439 -27.902 17.702 1.00 40.69 225 ASN A CA 1
ATOM 1672 C C . ASN A 1 225 ? 24.959 -27.853 18.114 1.00 40.69 225 ASN A C 1
ATOM 1674 O O . ASN A 1 225 ? 24.385 -28.900 18.402 1.00 40.69 225 ASN A O 1
ATOM 1678 N N . TRP A 1 226 ? 24.341 -26.671 18.064 1.00 31.53 226 TRP A N 1
ATOM 1679 C CA . TRP A 1 226 ? 22.884 -26.496 18.070 1.00 31.53 226 TRP A CA 1
ATOM 1680 C C . TRP A 1 226 ? 22.513 -25.348 17.123 1.00 31.53 226 TRP A C 1
ATOM 1682 O O . TRP A 1 226 ? 23.047 -24.250 17.260 1.00 31.53 226 TRP A O 1
ATOM 1692 N N . SER A 1 227 ? 21.598 -25.584 16.178 1.00 39.19 227 SER A N 1
ATOM 1693 C CA . SER A 1 227 ? 20.902 -24.510 15.461 1.00 39.19 227 SER A CA 1
ATOM 1694 C C . SER A 1 227 ? 19.559 -24.264 16.142 1.00 39.19 227 SER A C 1
ATOM 1696 O O . SER A 1 227 ? 18.728 -25.167 16.232 1.00 39.19 227 SER A O 1
ATOM 1698 N N . THR A 1 228 ? 19.352 -23.052 16.637 1.00 34.50 228 THR A N 1
ATOM 1699 C CA . THR A 1 228 ? 18.069 -22.582 17.166 1.00 34.50 228 THR A CA 1
ATOM 1700 C C . THR A 1 228 ? 17.350 -21.767 16.101 1.00 34.50 228 THR A C 1
ATOM 1702 O O . THR A 1 228 ? 17.858 -20.715 15.715 1.00 34.50 228 THR A O 1
ATOM 1705 N N . ASP A 1 229 ? 16.163 -22.211 15.687 1.00 41.22 229 ASP A N 1
ATOM 1706 C CA . ASP A 1 229 ? 15.169 -21.331 15.069 1.00 41.22 229 ASP A CA 1
ATOM 1707 C C . ASP A 1 229 ? 14.348 -20.622 16.158 1.00 41.22 229 ASP A C 1
ATOM 1709 O O . ASP A 1 229 ? 14.132 -21.149 17.255 1.00 41.22 229 ASP A O 1
ATOM 1713 N N . TRP A 1 230 ? 13.904 -19.400 15.850 1.00 47.25 230 TRP A N 1
ATOM 1714 C CA . TRP A 1 230 ? 13.274 -18.423 16.755 1.00 47.25 230 TRP A CA 1
ATOM 1715 C C . TRP A 1 230 ? 11.832 -18.793 17.171 1.00 47.25 230 TRP A C 1
ATOM 1717 O O . TRP A 1 230 ? 10.967 -17.936 17.307 1.00 47.25 230 TRP A O 1
ATOM 1727 N N . ALA A 1 231 ? 11.545 -20.072 17.403 1.00 44.53 231 ALA A N 1
ATOM 1728 C CA . ALA A 1 231 ? 10.248 -20.502 17.930 1.00 44.53 231 ALA A CA 1
ATOM 1729 C C . ALA A 1 231 ? 10.309 -21.690 18.901 1.00 44.53 231 ALA A C 1
ATOM 1731 O O . ALA A 1 231 ? 9.273 -22.249 19.221 1.00 44.53 231 ALA A O 1
ATOM 1732 N N . GLY A 1 232 ? 11.484 -22.081 19.411 1.00 38.56 232 GLY A N 1
ATOM 1733 C CA . GLY A 1 232 ? 11.580 -22.958 20.592 1.00 38.56 232 GLY A CA 1
ATOM 1734 C C . GLY A 1 232 ? 10.930 -24.350 20.500 1.00 38.56 232 GLY A C 1
ATOM 1735 O O . GLY A 1 232 ? 10.861 -25.033 21.520 1.00 38.56 232 GLY A O 1
ATOM 1736 N N . GLU A 1 233 ? 10.498 -24.807 19.324 1.00 34.59 233 GLU A N 1
ATOM 1737 C CA . GLU A 1 233 ? 9.811 -26.087 19.147 1.00 34.59 233 GLU A CA 1
ATOM 1738 C C . GLU A 1 233 ? 10.667 -27.052 18.313 1.00 34.59 233 GLU A C 1
ATOM 1740 O O . GLU A 1 233 ? 11.164 -26.719 17.236 1.00 34.59 233 GLU A O 1
ATOM 1745 N N . ARG A 1 234 ? 10.905 -28.259 18.845 1.00 34.28 234 ARG A N 1
ATOM 1746 C CA . ARG A 1 234 ? 11.708 -29.296 18.181 1.00 34.28 234 ARG A CA 1
ATOM 1747 C C . ARG A 1 234 ? 10.830 -30.041 17.178 1.00 34.28 234 ARG A C 1
ATOM 1749 O O . ARG A 1 234 ? 10.029 -30.875 17.589 1.00 34.28 234 ARG A O 1
ATOM 1756 N N . VAL A 1 235 ? 11.029 -29.804 15.884 1.00 40.72 235 VAL A N 1
ATOM 1757 C CA . VAL A 1 235 ? 10.371 -30.575 14.818 1.00 40.72 235 VAL A CA 1
ATOM 1758 C C . VAL A 1 235 ? 11.418 -31.333 14.007 1.00 40.72 235 VAL A C 1
ATOM 1760 O O . VAL A 1 235 ? 12.368 -30.758 13.481 1.00 40.72 235 VAL A O 1
ATOM 1763 N N . GLN A 1 236 ? 11.247 -32.650 13.913 1.00 31.30 236 GLN A N 1
ATOM 1764 C CA . GLN A 1 236 ? 12.008 -33.507 13.011 1.00 31.30 236 GLN A CA 1
ATOM 1765 C C . GLN A 1 236 ? 11.462 -33.290 11.591 1.00 31.30 236 GLN A C 1
ATOM 1767 O O . GLN A 1 236 ? 10.289 -33.564 11.341 1.00 31.30 236 GLN A O 1
ATOM 1772 N N . GLN A 1 237 ? 12.270 -32.760 10.667 1.00 36.06 237 GLN A N 1
ATOM 1773 C CA . GLN A 1 237 ? 11.828 -32.561 9.282 1.00 36.06 237 GLN A CA 1
ATOM 1774 C C . GLN A 1 237 ? 11.638 -33.917 8.575 1.00 36.06 237 GLN A C 1
ATOM 1776 O O . GLN A 1 237 ? 12.576 -34.721 8.554 1.00 36.06 237 GLN A O 1
ATOM 1781 N N . PRO A 1 238 ? 10.472 -34.188 7.963 1.00 33.66 238 PRO A N 1
ATOM 1782 C CA . PRO A 1 238 ? 10.319 -35.335 7.083 1.00 33.66 238 PRO A CA 1
ATOM 1783 C C . PRO A 1 238 ? 11.053 -35.078 5.761 1.00 33.66 238 PRO A C 1
ATOM 1785 O O . PRO A 1 238 ? 10.870 -34.044 5.119 1.00 33.66 238 PRO A O 1
ATOM 1788 N N . GLN A 1 239 ? 11.862 -36.047 5.326 1.00 36.31 239 GLN A N 1
ATOM 1789 C CA . GLN A 1 239 ? 12.388 -36.083 3.962 1.00 36.31 239 GLN A CA 1
ATOM 1790 C C . GLN A 1 239 ? 11.251 -36.438 2.997 1.00 36.31 239 GLN A C 1
ATOM 1792 O O . GLN A 1 239 ? 10.979 -37.607 2.736 1.00 36.31 239 GLN A O 1
ATOM 1797 N N . GLY A 1 240 ? 10.556 -35.417 2.499 1.00 32.06 240 GLY A N 1
ATOM 1798 C CA . GLY A 1 240 ? 9.581 -35.546 1.421 1.00 32.06 240 GLY A CA 1
ATOM 1799 C C . GLY A 1 240 ? 10.232 -35.260 0.072 1.00 32.06 240 GLY A C 1
ATOM 1800 O O . GLY A 1 240 ? 10.606 -34.126 -0.208 1.00 32.06 240 GLY A O 1
ATOM 1801 N N . SER A 1 241 ? 10.359 -36.283 -0.772 1.00 29.48 241 SER A N 1
ATOM 1802 C CA . SER A 1 241 ? 10.618 -36.111 -2.202 1.00 29.48 241 SER A CA 1
ATOM 1803 C C . SER A 1 241 ? 9.308 -35.686 -2.871 1.00 29.48 241 SER A C 1
ATOM 1805 O O . SER A 1 241 ? 8.336 -36.441 -2.855 1.00 29.48 241 SER A O 1
ATOM 1807 N N . LEU A 1 242 ? 9.257 -34.469 -3.416 1.00 29.58 242 LEU A N 1
ATOM 1808 C CA . LEU A 1 242 ? 8.140 -34.019 -4.247 1.00 29.58 242 LEU A CA 1
ATOM 1809 C C . LEU A 1 242 ? 8.350 -34.542 -5.670 1.00 29.58 242 LEU A C 1
ATOM 1811 O O . LEU A 1 242 ? 9.202 -34.051 -6.409 1.00 29.58 242 LEU A O 1
ATOM 1815 N N . VAL A 1 243 ? 7.572 -35.558 -6.036 1.00 29.36 243 VAL A N 1
ATOM 1816 C CA . VAL A 1 243 ? 7.421 -36.021 -7.418 1.00 29.36 243 VAL A CA 1
ATOM 1817 C C . VAL A 1 243 ? 6.208 -35.300 -8.001 1.00 29.36 243 VAL A C 1
ATOM 1819 O O . VAL A 1 243 ? 5.089 -35.509 -7.538 1.00 29.36 243 VAL A O 1
ATOM 1822 N N . PHE A 1 244 ? 6.420 -34.445 -9.000 1.00 32.25 244 PHE A N 1
ATOM 1823 C CA . PHE A 1 244 ? 5.329 -33.905 -9.812 1.00 32.25 244 PHE A CA 1
ATOM 1824 C C . PHE A 1 244 ? 4.979 -34.935 -10.893 1.00 32.25 244 PHE A C 1
ATOM 1826 O O . PHE A 1 244 ? 5.874 -35.416 -11.590 1.00 32.25 244 PHE A O 1
ATOM 1833 N N . SER A 1 245 ? 3.699 -35.315 -10.957 1.00 41.91 245 SER A N 1
ATOM 1834 C CA . SER A 1 245 ? 3.118 -36.184 -11.997 1.00 41.91 245 SER A CA 1
ATOM 1835 C C . SER A 1 245 ? 2.514 -35.339 -13.107 1.00 41.91 245 SER A C 1
ATOM 1837 O O . SER A 1 245 ? 1.929 -34.291 -12.754 1.00 41.91 245 SER A O 1
#

Secondary structure (DSSP, 8-state):
-------------------------------EEEEEEEBTTBEEEEETTEEEEE-TTS-SS-EEEEEEEEE-TT-TTSGGGEEEEEESTT-EEEEEEEEEEEPPPGGGPPTTEEEEEEEEEE---SS-TT--EEEEEEEP-EEETTTTEEEEEEEE-SEEEEEEEE-PPPPSS--TTEEEEE-TTS-EEEEEEE-SSS-EEEEEEE-------------PPS----PPPTT--------------

pLDDT: mean 73.85, std 22.45, range [29.36, 98.62]

Foldseek 3Di:
DDDDDDDDDDDDDPPDDDDPDDPPPPVDFDKDKDKDWAFQCWAWDDDPQKIKTGHRRFHHGIDIKMKIWGQQPPPQQFVSSIKIAIPPAPFFTPDWIKIKDAAGPPVPDDVQKDKWKFFWDDDCDPVDNRDDTDTDDTFDWDQDPVSRIIMGTDGGGGMMGIGMDRDPPPPDPPQPDWDWDADPVNQWTWTWHDHPPGDIDIDIDGDPPVPPPDDDDPDDDDDDDDDDDPPPDDDDDDPDDDDDD

Sequence (245 aa):
MKILWVSVLAVLQFACGGGSGSNSGGQGQAVTATTKVVDQNGGTLSLDGMALTIPAGALQGPISITVRKQTIANAPEIIDGVLYEFTPDGLQFDLPVTLSMPMPDNSLLGPGEEFRIAKYRVTPDYDDPNQNLSYLIVYDTTVDATTQMVSTEISGFSSYGTTTSTTFPPILPPVPNTTASYDSCNRRLTLTIRGSGVETATVTAFIQQRSRQARPLGSIPPWTNWSTDWAGERVQQPQGSLVFS